Protein AF-A0A2S1LMS5-F1 (afdb_monomer_lite)

InterPro domains:
  IPR021505 Bacteriophage B3, Orf6 [PF11363] (89-258)

Organism: NCBI:txid1678728

pLDDT: mean 72.99, std 18.38, range [35.97, 93.38]

Structure (mmCIF, N/CA/C/O backbone):
data_AF-A0A2S1LMS5-F1
#
_entry.id   AF-A0A2S1LMS5-F1
#
loop_
_atom_site.group_PDB
_atom_site.id
_atom_site.type_symbol
_atom_site.label_atom_id
_atom_site.label_alt_id
_atom_site.label_comp_id
_atom_site.label_asym_id
_atom_site.label_entity_id
_atom_site.label_seq_id
_atom_site.pdbx_PDB_ins_code
_atom_site.Cartn_x
_atom_site.Cartn_y
_atom_site.Cartn_z
_atom_site.occupancy
_atom_site.B_iso_or_equiv
_atom_site.auth_seq_id
_atom_site.auth_comp_id
_atom_site.auth_asym_id
_atom_site.auth_atom_id
_atom_site.pdbx_PDB_model_num
ATOM 1 N N . MET A 1 1 ? 8.232 6.697 -42.373 1.00 39.66 1 MET A N 1
ATOM 2 C CA . MET A 1 1 ? 7.422 7.544 -41.469 1.00 39.66 1 MET A CA 1
ATOM 3 C C . MET A 1 1 ? 8.391 8.345 -40.618 1.00 39.66 1 MET A C 1
ATOM 5 O O . MET A 1 1 ? 9.454 7.830 -40.308 1.00 39.66 1 MET A O 1
ATOM 9 N N . ASN A 1 2 ? 8.115 9.634 -40.438 1.00 40.78 2 ASN A N 1
ATOM 10 C CA . ASN A 1 2 ? 9.116 10.662 -40.160 1.00 40.78 2 ASN A CA 1
ATOM 11 C C . ASN A 1 2 ? 9.478 10.708 -38.661 1.00 40.78 2 ASN A C 1
ATOM 13 O O . ASN A 1 2 ? 8.640 11.084 -37.846 1.00 40.78 2 ASN A O 1
ATOM 17 N N . THR A 1 3 ? 10.721 10.361 -38.308 1.00 43.28 3 THR A N 1
ATOM 18 C CA . THR A 1 3 ? 11.285 10.381 -36.934 1.00 43.28 3 THR A CA 1
ATOM 19 C C . THR A 1 3 ? 11.212 11.761 -36.270 1.00 43.28 3 THR A C 1
ATOM 21 O O . THR A 1 3 ? 11.251 11.894 -35.050 1.00 43.28 3 THR A O 1
ATOM 24 N N . GLN A 1 4 ? 11.050 12.805 -37.079 1.00 37.75 4 GLN A N 1
ATOM 25 C CA . GLN A 1 4 ? 10.895 14.183 -36.633 1.00 37.75 4 GLN A CA 1
ATOM 26 C C . GLN A 1 4 ? 9.543 14.430 -35.941 1.00 37.75 4 GLN A C 1
ATOM 28 O O . GLN A 1 4 ? 9.479 15.173 -34.968 1.00 37.75 4 GLN A O 1
ATOM 33 N N . THR A 1 5 ? 8.483 13.740 -36.373 1.00 42.22 5 THR A N 1
ATOM 34 C CA . THR A 1 5 ? 7.129 13.883 -35.812 1.00 42.22 5 THR A CA 1
ATOM 35 C C . THR A 1 5 ? 6.984 13.157 -34.468 1.00 42.22 5 THR A C 1
ATOM 37 O O . THR A 1 5 ? 6.272 13.627 -33.583 1.00 42.22 5 THR A O 1
ATOM 40 N N . GLU A 1 6 ? 7.699 12.044 -34.277 1.00 43.06 6 GLU A N 1
ATOM 41 C CA . GLU A 1 6 ? 7.752 11.314 -33.000 1.00 43.06 6 GLU A CA 1
ATOM 42 C C . GLU A 1 6 ? 8.554 12.086 -31.942 1.00 43.06 6 GLU A C 1
ATOM 44 O O . GLU A 1 6 ? 8.126 12.181 -30.790 1.00 43.06 6 GLU A O 1
ATOM 49 N N . ASN A 1 7 ? 9.655 12.730 -32.346 1.00 43.97 7 ASN A N 1
ATOM 50 C CA . ASN A 1 7 ? 10.435 13.605 -31.469 1.00 43.97 7 ASN A CA 1
ATOM 51 C C . ASN A 1 7 ? 9.654 14.861 -31.048 1.00 43.97 7 ASN A C 1
ATOM 53 O O . ASN A 1 7 ? 9.713 15.256 -29.887 1.00 43.97 7 ASN A O 1
ATOM 57 N N . GLU A 1 8 ? 8.871 15.469 -31.943 1.00 43.03 8 GLU A N 1
ATOM 58 C CA . GLU A 1 8 ? 8.029 16.628 -31.607 1.00 43.03 8 GLU A CA 1
ATOM 59 C C . GLU A 1 8 ? 6.879 16.268 -30.652 1.00 43.03 8 GLU A C 1
ATOM 61 O O . GLU A 1 8 ? 6.568 17.035 -29.733 1.00 43.03 8 GLU A O 1
ATOM 66 N N . ALA A 1 9 ? 6.277 15.086 -30.816 1.00 44.81 9 ALA A N 1
ATOM 67 C CA . ALA A 1 9 ? 5.260 14.572 -29.900 1.00 44.81 9 ALA A CA 1
ATOM 68 C C . ALA A 1 9 ? 5.848 14.265 -28.511 1.00 44.81 9 ALA A C 1
ATOM 70 O O . ALA A 1 9 ? 5.231 14.589 -27.493 1.00 44.81 9 ALA A O 1
ATOM 71 N N . PHE A 1 10 ? 7.063 13.711 -28.462 1.00 41.34 10 PHE A N 1
ATOM 72 C CA . PHE A 1 10 ? 7.790 13.440 -27.222 1.00 41.34 10 PHE A CA 1
ATOM 73 C C . PHE A 1 10 ? 8.200 14.730 -26.493 1.00 41.34 10 PHE A C 1
ATOM 75 O O . PHE A 1 10 ? 7.959 14.860 -25.295 1.00 41.34 10 PHE A O 1
ATOM 82 N N . GLU A 1 11 ? 8.712 15.734 -27.205 1.00 44.38 11 GLU A N 1
ATOM 83 C CA . GLU A 1 11 ? 9.050 17.050 -26.639 1.00 44.38 11 GLU A CA 1
ATOM 84 C C . GLU A 1 11 ? 7.815 17.810 -26.129 1.00 44.38 11 GLU A C 1
ATOM 86 O O . GLU A 1 11 ? 7.849 18.460 -25.080 1.00 44.38 11 GLU A O 1
ATOM 91 N N . THR A 1 12 ? 6.685 17.696 -26.832 1.00 47.12 12 THR A N 1
ATOM 92 C CA . THR A 1 12 ? 5.402 18.265 -26.389 1.00 47.12 12 THR A CA 1
ATOM 93 C C . THR A 1 12 ? 4.892 17.561 -25.126 1.00 47.12 12 THR A C 1
ATOM 95 O O . THR A 1 12 ? 4.430 18.220 -24.190 1.00 47.12 12 THR A O 1
ATOM 98 N N . PHE A 1 13 ? 5.049 16.236 -25.049 1.00 42.88 13 PHE A N 1
ATOM 99 C CA . PHE A 1 13 ? 4.708 15.438 -23.872 1.00 42.88 13 PHE A CA 1
ATOM 100 C C . PHE A 1 13 ? 5.591 15.793 -22.663 1.00 42.88 13 PHE A C 1
ATOM 102 O O . PHE A 1 13 ? 5.055 16.079 -21.590 1.00 42.88 13 PHE A O 1
ATOM 109 N N . LEU A 1 14 ? 6.915 15.895 -22.839 1.00 39.47 14 LEU A N 1
ATOM 110 C CA . LEU A 1 14 ? 7.857 16.300 -21.786 1.00 39.47 14 LEU A CA 1
ATOM 111 C C . LEU A 1 14 ? 7.591 17.718 -21.256 1.00 39.47 14 LEU A C 1
ATOM 113 O O . LEU A 1 14 ? 7.697 17.947 -20.051 1.00 39.47 14 LEU A O 1
ATOM 117 N N . LYS A 1 15 ? 7.190 18.662 -22.119 1.00 44.38 15 LYS A N 1
ATOM 118 C CA . LYS A 1 15 ? 6.800 20.024 -21.704 1.00 44.38 15 LYS A CA 1
ATOM 119 C C . LYS A 1 15 ? 5.473 20.061 -20.944 1.00 44.38 15 LYS A C 1
ATOM 121 O O . LYS A 1 15 ? 5.314 20.889 -20.049 1.00 44.38 15 LYS A O 1
ATOM 126 N N . SER A 1 16 ? 4.535 19.171 -21.274 1.00 39.84 16 SER A N 1
ATOM 127 C CA . SER A 1 16 ? 3.259 19.040 -20.552 1.00 39.84 16 SER A CA 1
ATOM 128 C C . SER A 1 16 ? 3.411 18.337 -19.195 1.00 39.84 16 SER A C 1
ATOM 130 O O . SER A 1 16 ? 2.677 18.635 -18.255 1.00 39.84 16 SER A O 1
ATOM 132 N N . ALA A 1 17 ? 4.418 17.468 -19.061 1.00 36.12 17 ALA A N 1
ATOM 133 C CA . ALA A 1 17 ? 4.772 16.742 -17.843 1.00 36.12 17 ALA A CA 1
ATOM 134 C C . ALA A 1 17 ? 5.705 17.558 -16.927 1.00 36.12 17 ALA A C 1
ATOM 136 O O . ALA A 1 17 ? 6.708 17.048 -16.420 1.00 36.12 17 ALA A O 1
ATOM 137 N N . SER A 1 18 ? 5.393 18.844 -16.735 1.00 35.97 18 SER A N 1
ATOM 138 C CA . SER A 1 18 ? 6.211 19.760 -15.937 1.00 35.97 18 SER A CA 1
ATOM 139 C C . SER A 1 18 ? 6.492 19.175 -14.543 1.00 35.97 18 SER A C 1
ATOM 141 O O . SER A 1 18 ? 5.587 18.871 -13.764 1.00 35.97 18 SER A O 1
ATOM 143 N N . ARG A 1 19 ? 7.783 18.967 -14.265 1.00 40.47 19 ARG A N 1
ATOM 144 C CA . ARG A 1 19 ? 8.344 18.330 -13.064 1.00 40.47 19 ARG A CA 1
ATOM 145 C C . ARG A 1 19 ? 8.065 19.197 -11.825 1.00 40.47 19 ARG A C 1
ATOM 147 O O . ARG A 1 19 ? 8.396 20.382 -11.860 1.00 40.47 19 ARG A O 1
ATOM 154 N N . PRO A 1 20 ? 7.546 18.651 -10.709 1.00 38.31 20 PRO A N 1
ATOM 155 C CA . PRO A 1 20 ? 7.461 19.405 -9.462 1.00 38.31 20 PRO A CA 1
ATOM 156 C C . PRO A 1 20 ? 8.867 19.816 -8.992 1.00 38.31 20 PRO A C 1
ATOM 158 O O . PRO A 1 20 ? 9.816 19.028 -9.056 1.00 38.31 20 PRO A O 1
ATOM 161 N N . GLU A 1 21 ? 9.006 21.062 -8.527 1.00 40.84 21 GLU A N 1
ATOM 162 C CA . GLU A 1 21 ? 10.286 21.695 -8.153 1.00 40.84 21 GLU A CA 1
ATOM 163 C C . GLU A 1 21 ? 11.095 20.924 -7.095 1.00 40.84 21 GLU A C 1
ATOM 165 O O . GLU A 1 21 ? 12.310 21.096 -7.001 1.00 40.84 21 GLU A O 1
ATOM 170 N N . SER A 1 22 ? 10.465 20.000 -6.367 1.00 40.56 22 SER A N 1
ATOM 171 C CA . SER A 1 22 ? 11.068 19.181 -5.308 1.00 40.56 22 SER A CA 1
ATOM 172 C C . SER A 1 22 ? 12.151 18.196 -5.769 1.00 40.56 22 SER A C 1
ATOM 174 O O . SER A 1 22 ? 12.855 17.630 -4.936 1.00 40.56 22 SER A O 1
ATOM 176 N N . PHE A 1 23 ? 12.333 17.989 -7.076 1.00 36.12 23 PHE A N 1
ATOM 177 C CA . PHE A 1 23 ? 13.329 17.050 -7.606 1.00 36.12 23 PHE A CA 1
ATOM 178 C C . PHE A 1 23 ? 14.653 17.691 -8.050 1.00 36.12 23 PHE A C 1
ATOM 180 O O . PHE A 1 23 ? 15.512 16.968 -8.557 1.00 36.12 23 PHE A O 1
ATOM 187 N N . LYS A 1 24 ? 14.839 19.009 -7.904 1.00 43.22 24 LYS A N 1
ATOM 188 C CA . LYS A 1 24 ? 16.091 19.693 -8.290 1.00 43.22 24 LYS A CA 1
ATOM 189 C C . LYS A 1 24 ? 17.193 19.630 -7.218 1.00 43.22 24 LYS A C 1
ATOM 191 O O . LYS A 1 24 ? 18.314 20.030 -7.501 1.00 43.22 24 LYS A O 1
ATOM 196 N N . THR A 1 25 ? 16.906 19.111 -6.021 1.00 42.28 25 THR A N 1
ATOM 197 C CA . THR A 1 25 ? 17.830 19.170 -4.870 1.00 42.28 25 THR A CA 1
ATOM 198 C C . THR A 1 25 ? 17.924 17.860 -4.076 1.00 42.28 25 THR A C 1
ATOM 200 O O . THR A 1 25 ? 18.096 17.897 -2.861 1.00 42.28 25 THR A O 1
ATOM 203 N N . ASN A 1 26 ? 17.777 16.689 -4.711 1.00 36.88 26 ASN A N 1
ATOM 204 C CA . ASN A 1 26 ? 17.914 15.404 -4.012 1.00 36.88 26 ASN A CA 1
ATOM 205 C C . ASN A 1 26 ? 19.402 14.981 -3.914 1.00 36.88 26 ASN A C 1
ATOM 207 O O . ASN A 1 26 ? 19.991 14.675 -4.950 1.00 36.88 26 ASN A O 1
ATOM 211 N N . PRO A 1 27 ? 20.003 14.911 -2.709 1.00 41.34 27 PRO A N 1
ATOM 212 C CA . PRO A 1 27 ? 21.421 14.590 -2.505 1.00 41.34 27 PRO A CA 1
ATOM 213 C C . PRO A 1 27 ? 21.769 13.096 -2.655 1.00 41.34 27 PRO A C 1
ATOM 215 O O . PRO A 1 27 ? 22.911 12.716 -2.424 1.00 41.34 27 PRO A O 1
ATOM 218 N N . ASN A 1 28 ? 20.808 12.240 -3.022 1.00 41.88 28 ASN A N 1
ATOM 219 C CA . ASN A 1 28 ? 20.998 10.788 -3.140 1.00 41.88 28 ASN A CA 1
ATOM 220 C C . ASN A 1 28 ? 21.276 10.300 -4.578 1.00 41.88 28 ASN A C 1
ATOM 222 O O . ASN A 1 28 ? 21.157 9.110 -4.866 1.00 41.88 28 ASN A O 1
ATOM 226 N N . TYR A 1 29 ? 21.630 11.213 -5.485 1.00 37.09 29 TYR A N 1
ATOM 227 C CA . TYR A 1 29 ? 22.294 10.874 -6.744 1.00 37.09 29 TYR A CA 1
ATOM 228 C C . TYR A 1 29 ? 23.806 11.050 -6.552 1.00 37.09 29 TYR A C 1
ATOM 230 O O . TYR A 1 29 ? 24.208 12.055 -5.964 1.00 37.09 29 TYR A O 1
ATOM 238 N N . PRO A 1 30 ? 24.654 10.109 -7.007 1.00 36.84 30 PRO A N 1
ATOM 239 C CA . PRO A 1 30 ? 26.092 10.255 -6.848 1.00 36.84 30 PRO A CA 1
ATOM 240 C C . PRO A 1 30 ? 26.546 11.507 -7.603 1.00 36.84 30 PRO A C 1
ATOM 242 O O . PRO A 1 30 ? 26.345 11.602 -8.811 1.00 36.84 30 PRO A O 1
ATOM 245 N N . ASN A 1 31 ? 27.147 12.464 -6.892 1.00 42.88 31 ASN A N 1
ATOM 246 C CA . ASN A 1 31 ? 27.896 13.541 -7.532 1.00 42.88 31 ASN A CA 1
ATOM 247 C C . ASN A 1 31 ? 29.001 12.912 -8.397 1.00 42.88 31 ASN A C 1
ATOM 249 O O . ASN A 1 31 ? 29.699 12.006 -7.932 1.00 42.88 31 ASN A O 1
ATOM 253 N N . ASP A 1 32 ? 29.181 13.433 -9.617 1.00 41.69 32 ASP A N 1
ATOM 254 C CA . ASP A 1 32 ? 30.188 13.024 -10.619 1.00 41.69 32 ASP A CA 1
ATOM 255 C C . ASP A 1 32 ? 31.614 12.845 -10.053 1.00 41.69 32 ASP A C 1
ATOM 257 O O . ASP A 1 32 ? 32.448 12.138 -10.615 1.00 41.69 32 ASP A O 1
ATOM 261 N N . THR A 1 33 ? 31.892 13.430 -8.889 1.00 42.44 33 THR A N 1
ATOM 262 C CA . THR A 1 33 ? 33.153 13.349 -8.148 1.00 42.44 33 THR A CA 1
ATOM 263 C C . THR A 1 33 ? 33.553 11.921 -7.746 1.00 42.44 33 THR A C 1
ATOM 265 O O . THR A 1 33 ? 34.739 11.601 -7.764 1.00 42.44 33 THR A O 1
ATOM 268 N N . LEU A 1 34 ? 32.598 11.034 -7.425 1.00 40.62 34 LEU A N 1
ATOM 269 C CA . LEU A 1 34 ? 32.911 9.671 -6.953 1.00 40.62 34 LEU A CA 1
ATOM 270 C C . LEU A 1 34 ? 33.358 8.730 -8.090 1.00 40.62 34 LEU A C 1
ATOM 272 O O . LEU A 1 34 ? 34.105 7.775 -7.866 1.00 40.62 34 LEU A O 1
ATOM 276 N N . LEU A 1 35 ? 32.889 8.993 -9.314 1.00 40.09 35 LEU A N 1
ATOM 277 C CA . LEU A 1 35 ? 33.282 8.255 -10.516 1.00 40.09 35 LEU A CA 1
ATOM 278 C C . LEU A 1 35 ? 34.685 8.675 -10.969 1.00 40.09 35 LEU A C 1
ATOM 280 O O . LEU A 1 35 ? 35.503 7.818 -11.297 1.00 40.09 35 LEU A O 1
ATOM 284 N N . GLU A 1 36 ? 34.991 9.970 -10.896 1.00 41.47 36 GLU A N 1
ATOM 285 C CA . GLU A 1 36 ? 36.322 10.516 -11.182 1.00 41.47 36 GLU A CA 1
ATOM 286 C C . GLU A 1 36 ? 37.375 10.039 -10.156 1.00 41.47 36 GLU A C 1
ATOM 288 O O . GLU A 1 36 ? 38.474 9.633 -10.541 1.00 41.47 36 GLU A O 1
ATOM 293 N N . GLU A 1 37 ? 37.038 9.948 -8.860 1.00 45.28 37 GLU A N 1
ATOM 294 C CA . GLU A 1 37 ? 37.943 9.371 -7.849 1.00 45.28 37 GLU A CA 1
ATOM 295 C C . GLU A 1 37 ? 38.267 7.898 -8.124 1.00 45.28 37 GLU A C 1
ATOM 297 O O . GLU A 1 37 ? 39.434 7.498 -8.042 1.00 45.28 37 GLU A O 1
ATOM 302 N N . ARG A 1 38 ? 37.264 7.091 -8.499 1.00 45.00 38 ARG A N 1
ATOM 303 C CA . ARG A 1 38 ? 37.463 5.670 -8.825 1.00 45.00 38 ARG A CA 1
ATOM 304 C C . ARG A 1 38 ? 38.263 5.461 -10.109 1.00 45.00 38 ARG A C 1
ATOM 306 O O . ARG A 1 38 ? 39.097 4.560 -10.149 1.00 45.00 38 ARG A O 1
ATOM 313 N N . LEU A 1 39 ? 38.083 6.314 -11.116 1.00 41.44 39 LEU A N 1
ATOM 314 C CA . LEU A 1 39 ? 38.903 6.308 -12.331 1.00 41.44 39 LEU A CA 1
ATOM 315 C C . LEU A 1 39 ? 40.359 6.723 -12.044 1.00 41.44 39 LEU A C 1
ATOM 317 O O . LEU A 1 39 ? 41.279 6.167 -12.645 1.00 41.44 39 LEU A O 1
ATOM 321 N N . SER A 1 40 ? 40.587 7.620 -11.075 1.00 45.53 40 SER A N 1
ATOM 322 C CA . SER A 1 40 ? 41.940 8.003 -10.637 1.00 45.53 40 SER A CA 1
ATOM 323 C C . SER A 1 40 ? 42.669 6.888 -9.872 1.00 45.53 40 SER A C 1
ATOM 325 O O . SER A 1 40 ? 43.880 6.724 -10.024 1.00 45.53 40 SER A O 1
ATOM 327 N N . GLN A 1 41 ? 41.943 6.080 -9.087 1.00 43.28 41 GLN A N 1
ATOM 328 C CA . GLN A 1 41 ? 42.526 4.955 -8.346 1.00 43.28 41 GLN A CA 1
ATOM 329 C C . GLN A 1 41 ? 42.936 3.804 -9.274 1.00 43.28 41 GLN A C 1
ATOM 331 O O . GLN A 1 41 ? 43.970 3.185 -9.038 1.00 43.28 41 GLN A O 1
ATOM 336 N N . ILE A 1 42 ? 42.201 3.588 -10.371 1.00 40.12 42 ILE A N 1
ATOM 337 C CA . ILE A 1 42 ? 42.567 2.624 -11.423 1.00 40.12 42 ILE A CA 1
ATOM 338 C C . ILE A 1 42 ? 43.864 3.053 -12.141 1.00 40.12 42 ILE A C 1
ATOM 340 O O . ILE A 1 42 ? 44.683 2.209 -12.482 1.00 40.12 42 ILE A O 1
ATOM 344 N N . HIS A 1 43 ? 44.126 4.358 -12.296 1.00 46.53 43 HIS A N 1
ATOM 345 C CA . HIS A 1 43 ? 45.388 4.856 -12.871 1.00 46.53 43 HIS A CA 1
ATOM 346 C C . HIS A 1 43 ? 46.619 4.676 -11.967 1.00 46.53 43 HIS A C 1
ATOM 348 O O . HIS A 1 43 ? 47.739 4.774 -12.461 1.00 46.53 43 HIS A O 1
ATOM 354 N N . LYS A 1 44 ? 46.450 4.417 -10.663 1.00 40.66 44 LYS A N 1
ATOM 355 C CA . LYS A 1 44 ? 47.578 4.284 -9.724 1.00 40.66 44 LYS A CA 1
ATOM 356 C C . LYS A 1 44 ? 48.131 2.857 -9.653 1.00 40.66 44 LYS A C 1
ATOM 358 O O . LYS A 1 44 ? 49.328 2.696 -9.453 1.00 40.66 44 LYS A O 1
ATOM 363 N N . SER A 1 45 ? 47.292 1.841 -9.859 1.00 37.56 45 SER A N 1
ATOM 364 C CA . SER A 1 45 ? 47.692 0.425 -9.806 1.00 37.56 45 SER A CA 1
ATOM 365 C C . SER A 1 45 ? 48.453 -0.068 -11.042 1.00 37.56 45 SER A C 1
ATOM 367 O O . SER A 1 45 ? 49.143 -1.079 -10.956 1.00 37.56 45 SER A O 1
ATOM 369 N N . ASP A 1 46 ? 48.386 0.653 -12.165 1.00 41.47 46 ASP A N 1
ATOM 370 C CA . ASP A 1 46 ? 49.074 0.274 -13.412 1.00 41.47 46 ASP A CA 1
ATOM 371 C C . ASP A 1 46 ? 50.501 0.850 -13.529 1.00 41.47 46 ASP A C 1
ATOM 373 O O . ASP A 1 46 ? 51.244 0.500 -14.447 1.00 41.47 46 ASP A O 1
ATOM 377 N N . VAL A 1 47 ? 50.916 1.724 -12.604 1.00 43.53 47 VAL A N 1
ATOM 378 C CA . VAL A 1 47 ? 52.230 2.400 -12.646 1.00 43.53 47 VAL A CA 1
ATOM 379 C C . VAL A 1 47 ? 53.344 1.566 -11.995 1.00 43.53 47 VAL A C 1
ATOM 381 O O . VAL A 1 47 ? 54.513 1.732 -12.345 1.00 43.53 47 VAL A O 1
ATOM 384 N N . ASP A 1 48 ? 53.006 0.605 -11.133 1.00 46.06 48 ASP A N 1
ATOM 385 C CA . ASP A 1 48 ? 53.997 -0.169 -10.369 1.00 46.06 48 ASP A CA 1
ATOM 386 C C . ASP A 1 48 ? 54.508 -1.434 -11.084 1.00 46.06 48 ASP A C 1
ATOM 388 O O . ASP A 1 48 ? 55.390 -2.116 -10.566 1.00 46.06 48 ASP A O 1
ATOM 392 N N . ASN A 1 49 ? 54.029 -1.735 -12.299 1.00 43.25 49 ASN A N 1
ATOM 393 C CA . ASN A 1 49 ? 54.451 -2.922 -13.059 1.00 43.25 49 ASN A CA 1
ATOM 394 C C . ASN A 1 49 ? 55.273 -2.598 -14.323 1.00 43.25 49 ASN A C 1
ATOM 396 O O . ASN A 1 49 ? 55.222 -3.303 -15.334 1.00 43.25 49 ASN A O 1
ATOM 400 N N . PHE A 1 50 ? 56.054 -1.517 -14.276 1.00 39.31 50 PHE A N 1
ATOM 401 C CA . PHE A 1 50 ? 57.000 -1.158 -15.332 1.00 39.31 50 PHE A CA 1
ATOM 402 C C . PHE A 1 50 ? 58.244 -2.059 -15.262 1.00 39.31 50 PHE A C 1
ATOM 404 O O . PHE A 1 50 ? 59.161 -1.811 -14.478 1.00 39.31 50 PHE A O 1
ATOM 411 N N . ASN A 1 51 ? 58.304 -3.102 -16.099 1.00 42.88 51 ASN A N 1
ATOM 412 C CA . ASN A 1 51 ? 59.546 -3.853 -16.293 1.00 42.88 51 ASN A CA 1
ATOM 413 C C . ASN A 1 51 ? 60.620 -2.921 -16.896 1.00 42.88 51 ASN A C 1
ATOM 415 O O . ASN A 1 51 ? 60.312 -2.019 -17.683 1.00 42.88 51 ASN A O 1
ATOM 419 N N . GLU A 1 52 ? 61.888 -3.110 -16.526 1.00 47.56 52 GLU A N 1
ATOM 420 C CA . GLU A 1 52 ? 62.988 -2.223 -16.940 1.00 47.56 52 GLU A CA 1
ATOM 421 C C . GLU A 1 52 ? 63.148 -2.088 -18.467 1.00 47.56 52 GLU A C 1
ATOM 423 O O . GLU A 1 52 ? 63.675 -1.091 -18.961 1.00 47.56 52 GLU A O 1
ATOM 428 N N . THR A 1 53 ? 62.613 -3.033 -19.239 1.00 43.56 53 THR A N 1
ATOM 429 C CA . THR A 1 53 ? 62.624 -3.022 -20.705 1.00 43.56 53 THR A CA 1
ATOM 430 C C . THR A 1 53 ? 61.650 -1.992 -21.301 1.00 43.56 53 THR A C 1
ATOM 432 O O . THR A 1 53 ? 61.883 -1.506 -22.407 1.00 43.56 53 THR A O 1
ATOM 435 N N . GLN A 1 54 ? 60.592 -1.591 -20.583 1.00 44.12 54 GLN A N 1
ATOM 436 C CA . GLN A 1 54 ? 59.676 -0.527 -21.024 1.00 44.12 54 GLN A CA 1
ATOM 437 C C . GLN A 1 54 ? 60.211 0.882 -20.716 1.00 44.12 54 GLN A C 1
ATOM 439 O O . GLN A 1 54 ? 60.014 1.790 -21.524 1.00 44.12 54 GLN A O 1
ATOM 444 N N . LYS A 1 55 ? 60.960 1.066 -19.616 1.00 42.12 55 LYS A N 1
ATOM 445 C CA . LYS A 1 55 ? 61.632 2.345 -19.296 1.00 42.12 55 LYS A CA 1
ATOM 446 C C . LYS A 1 55 ? 62.669 2.736 -20.355 1.00 42.12 55 LYS A C 1
ATOM 448 O O . LYS A 1 55 ? 62.754 3.904 -20.722 1.00 42.12 55 LYS A O 1
ATOM 453 N N . ALA A 1 56 ? 63.399 1.762 -20.902 1.00 43.84 56 ALA A N 1
ATOM 454 C CA . ALA A 1 56 ? 64.377 1.998 -21.966 1.00 43.84 56 ALA A CA 1
ATOM 455 C C . ALA A 1 56 ? 63.736 2.438 -23.299 1.00 43.84 56 ALA A C 1
ATOM 457 O O . ALA A 1 56 ? 64.368 3.147 -24.078 1.00 43.84 56 ALA A O 1
ATOM 458 N N . LYS A 1 57 ? 62.475 2.057 -23.552 1.00 42.75 57 LYS A N 1
ATOM 459 C CA . LYS A 1 57 ? 61.745 2.416 -24.778 1.00 42.75 57 LYS A CA 1
ATOM 460 C C . LYS A 1 57 ? 61.132 3.818 -24.707 1.00 42.75 57 LYS A C 1
ATOM 462 O O . LYS A 1 57 ? 61.070 4.496 -25.723 1.00 42.75 57 LYS A O 1
ATOM 467 N N . VAL A 1 58 ? 60.745 4.268 -23.510 1.00 46.31 58 VAL A N 1
ATOM 468 C CA . VAL A 1 58 ? 60.251 5.636 -23.253 1.00 46.31 58 VAL A CA 1
ATOM 469 C C . VAL A 1 58 ? 61.365 6.681 -23.399 1.00 46.31 58 VAL A C 1
ATOM 471 O O . VAL A 1 58 ? 61.089 7.784 -23.845 1.00 46.31 58 VAL A O 1
ATOM 474 N N . LEU A 1 59 ? 62.628 6.330 -23.119 1.00 47.38 59 LEU A N 1
ATOM 475 C CA . LEU A 1 59 ? 63.773 7.240 -23.296 1.00 47.38 59 LEU A CA 1
ATOM 476 C C . LEU A 1 59 ? 64.192 7.475 -24.764 1.00 47.38 59 LEU A C 1
ATOM 478 O O . LEU A 1 59 ? 65.052 8.317 -25.011 1.00 47.38 59 LEU A O 1
ATOM 482 N N . GLN A 1 60 ? 63.636 6.725 -25.723 1.00 49.72 60 GLN A N 1
ATOM 483 C CA . GLN A 1 60 ? 63.915 6.869 -27.162 1.00 49.72 60 GLN A CA 1
ATOM 484 C C . GLN A 1 60 ? 62.735 7.429 -27.971 1.00 49.72 60 GLN A C 1
ATOM 486 O O . GLN A 1 60 ? 62.896 7.664 -29.166 1.00 49.72 60 GLN A O 1
ATOM 491 N N . LEU A 1 61 ? 61.571 7.640 -27.351 1.00 48.78 61 LEU A N 1
ATOM 492 C CA . LEU A 1 61 ? 60.446 8.329 -27.984 1.00 48.78 61 LEU A CA 1
ATOM 493 C C . LEU A 1 61 ? 60.611 9.829 -27.742 1.00 48.78 61 LEU A C 1
ATOM 495 O O . LEU A 1 61 ? 60.872 10.254 -26.618 1.00 48.78 61 LEU A O 1
ATOM 499 N N . SER A 1 62 ? 60.490 10.627 -28.796 1.00 58.53 62 SER A N 1
ATOM 500 C CA . SER A 1 62 ? 60.577 12.084 -28.673 1.00 58.53 62 SER A CA 1
ATOM 501 C C . SER A 1 62 ? 59.374 12.631 -27.891 1.00 58.53 62 SER A C 1
ATOM 503 O O . SER A 1 62 ? 58.294 12.035 -27.915 1.00 58.53 62 SER A O 1
ATOM 505 N N . ASP A 1 63 ? 59.533 13.771 -27.208 1.00 57.00 63 ASP A N 1
ATOM 506 C CA . ASP A 1 63 ? 58.455 14.422 -26.437 1.00 57.00 63 ASP A CA 1
ATOM 507 C C . ASP A 1 63 ? 57.163 14.610 -27.268 1.00 57.00 63 ASP A C 1
ATOM 509 O O . ASP A 1 63 ? 56.048 14.566 -26.737 1.00 57.00 63 ASP A O 1
ATOM 513 N N . ASP A 1 64 ? 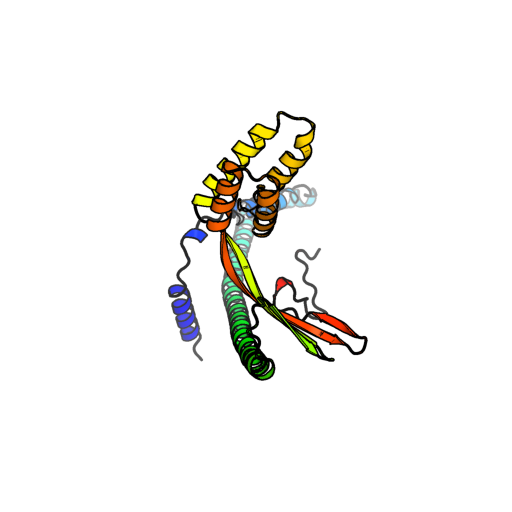57.308 14.740 -28.590 1.00 58.44 64 ASP A N 1
ATOM 514 C CA . ASP A 1 64 ? 56.216 14.850 -29.556 1.00 58.44 64 ASP A CA 1
ATOM 515 C C . ASP A 1 64 ? 55.421 13.542 -29.734 1.00 58.44 64 ASP A C 1
ATOM 517 O O . ASP A 1 64 ? 54.192 13.575 -29.844 1.00 58.44 64 ASP A O 1
ATOM 521 N N . GLU A 1 65 ? 56.075 12.379 -29.696 1.00 57.94 65 GLU A N 1
ATOM 522 C CA . GLU A 1 65 ? 55.420 11.067 -29.821 1.00 57.94 65 GLU A CA 1
ATOM 523 C C . GLU A 1 65 ? 54.633 10.703 -28.553 1.00 57.94 65 GLU A C 1
ATOM 525 O O . GLU A 1 65 ? 53.526 10.160 -28.634 1.00 57.94 65 GLU A O 1
ATOM 530 N N . LEU A 1 66 ? 55.148 11.070 -27.374 1.00 57.59 66 LEU A N 1
ATOM 531 C CA . LEU A 1 66 ? 54.442 10.880 -26.104 1.00 57.59 66 LEU A CA 1
ATOM 532 C C . LEU A 1 66 ? 53.202 11.783 -26.011 1.00 57.59 66 LEU A C 1
ATOM 534 O O . LEU A 1 66 ? 52.131 11.341 -25.584 1.00 57.59 66 LEU A O 1
ATOM 538 N N . LYS A 1 67 ? 53.320 13.036 -26.465 1.00 64.94 67 LYS A N 1
ATOM 539 C CA . LYS A 1 67 ? 52.200 13.984 -26.526 1.00 64.94 67 LYS A CA 1
ATOM 540 C C . LYS A 1 67 ? 51.130 13.542 -27.528 1.00 64.94 67 LYS A C 1
ATOM 542 O O . LYS A 1 67 ? 49.939 13.679 -27.244 1.00 64.94 67 LYS A O 1
ATOM 547 N N . ALA A 1 68 ? 51.530 12.971 -28.664 1.00 69.19 68 ALA A N 1
ATOM 548 C CA . ALA A 1 68 ? 50.608 12.419 -29.653 1.00 69.19 68 ALA A CA 1
ATOM 549 C C . ALA A 1 68 ? 49.806 11.222 -29.106 1.00 69.19 68 ALA A C 1
ATOM 551 O O . ALA A 1 68 ? 48.587 11.177 -29.278 1.00 69.19 68 ALA A O 1
ATOM 552 N N . GLU A 1 69 ? 50.445 10.288 -28.393 1.00 63.91 69 GLU A N 1
ATOM 553 C CA . GLU A 1 69 ? 49.749 9.134 -27.804 1.00 63.91 69 GLU A CA 1
ATOM 554 C C . GLU A 1 69 ? 48.833 9.534 -26.632 1.00 63.91 69 GLU A C 1
ATOM 556 O O . GLU A 1 69 ? 47.731 8.995 -26.505 1.00 63.91 69 GLU A O 1
ATOM 561 N N . LEU A 1 70 ? 49.225 10.516 -25.810 1.00 64.56 70 LEU A N 1
ATOM 562 C CA . LEU A 1 70 ? 48.358 11.071 -24.762 1.00 64.56 70 LEU A CA 1
ATOM 563 C C . LEU A 1 70 ? 47.117 11.751 -25.349 1.00 64.56 70 LEU A C 1
ATOM 565 O O . LEU A 1 70 ? 46.005 11.461 -24.911 1.00 64.56 70 LEU A O 1
ATOM 569 N N . ASN A 1 71 ? 47.286 12.579 -26.383 1.00 68.94 71 ASN A N 1
ATOM 570 C CA . ASN A 1 71 ? 46.163 13.208 -27.079 1.00 68.94 71 ASN A CA 1
ATOM 571 C C . ASN A 1 71 ? 45.241 12.162 -27.719 1.00 68.94 71 ASN A C 1
ATOM 573 O O . ASN A 1 71 ? 44.025 12.271 -27.598 1.00 68.94 71 ASN A O 1
ATOM 577 N N . ARG A 1 72 ? 45.793 11.105 -28.333 1.00 68.50 72 ARG A N 1
ATOM 578 C CA . ARG A 1 72 ? 45.001 10.006 -28.908 1.00 68.50 72 ARG A CA 1
ATOM 579 C C . ARG A 1 72 ? 44.158 9.295 -27.849 1.00 68.50 72 ARG A C 1
ATOM 581 O O . ARG A 1 72 ? 42.986 9.009 -28.088 1.00 68.50 72 ARG A O 1
ATOM 588 N N . ARG A 1 73 ? 44.737 9.019 -26.676 1.00 60.56 73 ARG A N 1
ATOM 589 C CA . ARG A 1 73 ? 44.027 8.398 -25.546 1.00 60.56 73 ARG A CA 1
ATOM 590 C C . ARG A 1 73 ? 42.957 9.316 -24.970 1.00 60.56 73 ARG A C 1
ATOM 592 O O . ARG A 1 73 ? 41.868 8.839 -24.667 1.00 60.56 73 ARG A O 1
ATOM 599 N N . GLU A 1 74 ? 43.239 10.608 -24.849 1.00 65.25 74 GLU A N 1
ATOM 600 C CA . GLU A 1 74 ? 42.276 11.583 -24.338 1.00 65.25 74 GLU A CA 1
ATOM 601 C C . GLU A 1 74 ? 41.105 11.770 -25.311 1.00 65.25 74 GLU A C 1
ATOM 603 O O . GLU A 1 74 ? 39.948 11.665 -24.911 1.00 65.25 74 GLU A O 1
ATOM 608 N N . SER A 1 75 ? 41.374 11.907 -26.612 1.00 63.38 75 SER A N 1
ATOM 609 C CA . SER A 1 75 ? 40.331 11.947 -27.645 1.00 63.38 75 SER A CA 1
ATOM 610 C C . SER A 1 75 ? 39.506 10.658 -27.693 1.00 63.38 75 SER A C 1
ATOM 612 O O . SER A 1 75 ? 38.289 10.722 -27.850 1.00 63.38 75 SER A O 1
ATOM 614 N N . ALA A 1 76 ? 40.127 9.489 -27.499 1.00 64.56 76 ALA A N 1
ATOM 615 C CA . ALA A 1 76 ? 39.404 8.220 -27.411 1.00 64.56 76 ALA A CA 1
ATOM 616 C C . ALA A 1 76 ? 38.489 8.153 -26.173 1.00 64.56 76 ALA A C 1
ATOM 618 O O . ALA A 1 76 ? 37.365 7.666 -26.272 1.00 64.56 76 ALA A O 1
ATOM 619 N N . LYS A 1 77 ? 38.927 8.680 -25.019 1.00 66.19 77 LYS A N 1
ATOM 620 C CA . LYS A 1 77 ? 38.095 8.781 -23.807 1.00 66.19 77 LYS A CA 1
ATOM 621 C C . LYS A 1 77 ? 36.923 9.744 -23.996 1.00 66.19 77 LYS A C 1
ATOM 623 O O . LYS A 1 77 ? 35.808 9.418 -23.596 1.00 66.19 77 LYS A O 1
ATOM 628 N N . VAL A 1 78 ? 37.155 10.905 -24.609 1.00 69.62 78 VAL A N 1
ATOM 629 C CA . VAL A 1 78 ? 36.099 11.884 -24.917 1.00 69.62 78 VAL A CA 1
ATOM 630 C C . VAL A 1 78 ? 35.075 11.279 -25.879 1.00 69.62 78 VAL A C 1
ATOM 632 O O . VAL A 1 78 ? 33.887 11.284 -25.573 1.00 69.62 78 VAL A O 1
ATOM 635 N N . SER A 1 79 ? 35.529 10.643 -26.960 1.00 68.00 79 SER A N 1
ATOM 636 C CA . SER A 1 79 ? 34.648 9.964 -27.918 1.00 68.00 79 SER A CA 1
ATOM 637 C C . SER A 1 79 ? 33.855 8.814 -27.280 1.00 68.00 79 SER A C 1
ATOM 639 O O . SER A 1 79 ? 32.673 8.638 -27.577 1.00 68.00 79 SER A O 1
ATOM 641 N N . ALA A 1 80 ? 34.452 8.059 -26.351 1.00 68.31 80 ALA A N 1
ATOM 642 C CA . ALA A 1 80 ? 33.742 7.028 -25.594 1.00 68.31 80 ALA A CA 1
ATOM 643 C C . ALA A 1 80 ? 32.672 7.619 -24.655 1.00 68.31 80 ALA A C 1
ATOM 645 O O . ALA A 1 80 ? 31.584 7.054 -24.539 1.00 68.31 80 ALA A O 1
ATOM 646 N N . ARG A 1 81 ? 32.947 8.766 -24.014 1.00 71.12 81 ARG A N 1
ATOM 647 C CA . ARG A 1 81 ? 31.975 9.498 -23.179 1.00 71.12 81 ARG A CA 1
ATOM 648 C C . ARG A 1 81 ? 30.807 10.032 -24.011 1.00 71.12 81 ARG A C 1
ATOM 650 O O . ARG A 1 81 ? 29.661 9.915 -23.582 1.00 71.12 81 ARG A O 1
ATOM 657 N N . GLU A 1 82 ? 31.087 10.574 -25.192 1.00 76.88 82 GLU A N 1
ATOM 658 C CA . GLU A 1 82 ? 30.068 11.036 -26.143 1.00 76.88 82 GLU A CA 1
ATOM 659 C C . GLU A 1 82 ? 29.216 9.869 -26.649 1.00 76.88 82 GLU A C 1
ATOM 661 O O . GLU A 1 82 ? 27.998 9.905 -26.511 1.00 76.88 82 GLU A O 1
ATOM 666 N N . SER A 1 83 ? 29.846 8.774 -27.080 1.00 78.12 83 SER A N 1
ATOM 667 C CA . SER A 1 83 ? 29.141 7.562 -27.526 1.00 78.12 83 SER A CA 1
ATOM 668 C C . SER A 1 83 ? 28.254 6.965 -26.428 1.00 78.12 83 SER A C 1
ATOM 670 O O . SER A 1 83 ? 27.146 6.506 -26.696 1.00 78.12 83 SER A O 1
ATOM 672 N N . TYR A 1 84 ? 28.717 6.979 -25.172 1.00 75.06 84 TYR A N 1
ATOM 673 C CA . TYR A 1 84 ? 27.909 6.560 -24.028 1.00 75.06 84 TYR A CA 1
ATOM 674 C C . TYR A 1 84 ? 26.711 7.488 -23.810 1.00 75.06 84 TYR A C 1
ATOM 676 O O . TYR A 1 84 ? 25.595 7.010 -23.613 1.00 75.06 84 TYR A O 1
ATOM 684 N N . LYS A 1 85 ? 26.923 8.808 -23.859 1.00 78.06 85 LYS A N 1
ATOM 685 C CA . LYS A 1 85 ? 25.846 9.791 -23.715 1.00 78.06 85 LYS A CA 1
ATOM 686 C C . LYS A 1 85 ? 24.793 9.616 -24.808 1.00 78.06 85 LYS A C 1
ATOM 688 O O . LYS A 1 85 ? 23.608 9.612 -24.485 1.00 78.06 85 LYS A O 1
ATOM 693 N N . ASP A 1 86 ? 25.217 9.406 -26.048 1.00 81.00 86 ASP A N 1
ATOM 694 C CA . ASP A 1 86 ? 24.325 9.168 -27.183 1.00 81.00 86 ASP A CA 1
ATOM 695 C C . ASP A 1 86 ? 23.549 7.856 -27.008 1.00 81.00 86 ASP A C 1
ATOM 697 O O . ASP A 1 86 ? 22.331 7.825 -27.181 1.00 81.00 86 ASP A O 1
ATOM 701 N N . LEU A 1 87 ? 24.214 6.785 -26.557 1.00 83.12 87 LEU A N 1
ATOM 702 C CA . LEU A 1 87 ? 23.556 5.513 -26.251 1.00 83.12 87 LEU A CA 1
ATOM 703 C C . LEU A 1 87 ? 22.514 5.655 -25.133 1.00 83.12 87 LEU A C 1
ATOM 705 O O . LEU A 1 87 ? 21.422 5.091 -25.231 1.00 83.12 87 LEU A O 1
ATOM 709 N N . VAL A 1 88 ? 22.821 6.409 -24.075 1.00 82.44 88 VAL A N 1
ATOM 710 C CA . VAL A 1 88 ? 21.866 6.702 -22.996 1.00 82.44 88 VAL A CA 1
ATOM 711 C C . VAL A 1 88 ? 20.694 7.523 -23.529 1.00 82.44 88 VAL A C 1
ATOM 713 O O . VAL A 1 88 ? 19.547 7.206 -23.212 1.00 82.44 88 VAL A O 1
ATOM 716 N N . GLN A 1 89 ? 20.959 8.541 -24.350 1.00 79.25 89 GLN A N 1
ATOM 717 C CA . GLN A 1 89 ? 19.921 9.374 -24.959 1.00 79.25 89 GLN A CA 1
ATOM 718 C C . GLN A 1 89 ? 19.014 8.591 -25.914 1.00 79.25 89 GLN A C 1
ATOM 720 O O . GLN A 1 89 ? 17.831 8.903 -25.981 1.00 79.25 89 GLN A O 1
ATOM 725 N N . ASP A 1 90 ? 19.515 7.558 -26.590 1.00 82.12 90 ASP A N 1
ATOM 726 C CA . ASP A 1 90 ? 18.702 6.684 -27.446 1.00 82.12 90 ASP A CA 1
ATOM 727 C C . ASP A 1 90 ? 17.953 5.595 -26.650 1.00 82.12 90 ASP A C 1
ATOM 729 O O . ASP A 1 90 ? 16.806 5.252 -26.949 1.00 82.12 90 ASP A O 1
ATOM 733 N N . THR A 1 91 ? 18.569 5.054 -25.596 1.00 81.19 91 THR A N 1
ATOM 734 C CA . THR A 1 91 ? 18.002 3.933 -24.825 1.00 81.19 91 THR A CA 1
ATOM 735 C C . THR A 1 91 ? 16.953 4.392 -23.813 1.00 81.19 91 THR A C 1
ATOM 737 O O . THR A 1 91 ? 15.925 3.731 -23.636 1.00 81.19 91 THR A O 1
ATOM 740 N N . LEU A 1 92 ? 17.181 5.524 -23.140 1.00 84.06 92 LEU A N 1
ATOM 741 C CA . LEU A 1 92 ? 16.309 6.002 -22.066 1.00 84.06 92 LEU A CA 1
ATOM 742 C C . LEU A 1 92 ? 14.874 6.299 -22.543 1.00 84.06 92 LEU A C 1
ATOM 744 O O . LEU A 1 92 ? 13.946 5.828 -21.882 1.00 84.06 92 LEU A O 1
ATOM 748 N N . PRO A 1 93 ? 14.636 6.993 -23.676 1.00 86.38 93 PRO A N 1
ATOM 749 C CA . PRO A 1 93 ? 13.282 7.226 -24.175 1.00 86.38 93 PRO A CA 1
ATOM 750 C C . PRO A 1 93 ? 12.545 5.925 -24.496 1.00 86.38 93 PRO A C 1
ATOM 752 O O . PRO A 1 93 ? 11.376 5.787 -24.144 1.00 86.38 93 PRO A O 1
ATOM 755 N N . LYS A 1 94 ? 13.233 4.936 -25.087 1.00 84.50 94 LYS A N 1
ATOM 756 C CA . LYS A 1 94 ? 12.656 3.614 -25.393 1.00 84.50 94 LYS A CA 1
ATOM 757 C C . LYS A 1 94 ? 12.230 2.888 -24.117 1.00 84.50 94 LYS A C 1
ATOM 759 O O . LYS A 1 94 ? 11.126 2.349 -24.050 1.00 84.50 94 LYS A O 1
ATOM 764 N N . ALA A 1 95 ? 13.078 2.917 -23.086 1.00 81.31 95 ALA A N 1
ATOM 765 C CA . ALA A 1 95 ? 12.761 2.334 -21.787 1.00 81.31 95 ALA A CA 1
ATOM 766 C C . ALA A 1 95 ? 11.571 3.043 -21.119 1.00 81.31 95 ALA A C 1
ATOM 768 O O . ALA A 1 95 ? 10.642 2.381 -20.657 1.00 81.31 95 ALA A O 1
ATOM 769 N N . LEU A 1 96 ? 11.563 4.380 -21.109 1.00 83.50 96 LEU A N 1
ATOM 770 C CA . LEU A 1 96 ? 10.470 5.171 -20.538 1.00 83.50 96 LEU A CA 1
ATOM 771 C C . LEU A 1 96 ? 9.144 4.934 -21.265 1.00 83.50 96 LEU A C 1
ATOM 773 O O . LEU A 1 96 ? 8.118 4.762 -20.605 1.00 83.50 96 LEU A O 1
ATOM 777 N N . LEU A 1 97 ? 9.157 4.881 -22.599 1.00 88.25 97 LEU A N 1
ATOM 778 C CA . LEU A 1 97 ? 7.971 4.599 -23.405 1.00 88.25 97 LEU A CA 1
ATOM 779 C C . LEU A 1 97 ? 7.376 3.230 -23.054 1.00 88.25 97 LEU A C 1
ATOM 781 O O . LEU A 1 97 ? 6.178 3.134 -22.792 1.00 88.25 97 LEU A O 1
ATOM 785 N N . ASN A 1 98 ? 8.215 2.193 -22.972 1.00 84.19 98 ASN A N 1
ATOM 786 C CA . ASN A 1 98 ? 7.775 0.848 -22.603 1.00 84.19 98 ASN A CA 1
ATOM 787 C C . ASN A 1 98 ? 7.168 0.809 -21.187 1.00 84.19 98 ASN A C 1
ATOM 789 O O . ASN A 1 98 ? 6.065 0.302 -20.987 1.00 84.19 98 ASN A O 1
ATOM 793 N N . LEU A 1 99 ? 7.847 1.406 -20.200 1.00 87.19 99 LEU A N 1
ATOM 794 C CA . LEU A 1 99 ? 7.341 1.478 -18.823 1.00 87.19 99 LEU A CA 1
ATOM 795 C C . LEU A 1 99 ? 6.022 2.261 -18.727 1.00 87.19 99 LEU A C 1
ATOM 797 O O . LEU A 1 99 ? 5.128 1.878 -17.971 1.00 87.19 99 LEU A O 1
ATOM 801 N N . THR A 1 100 ? 5.875 3.330 -19.511 1.00 82.69 100 THR A N 1
ATOM 802 C CA . THR A 1 100 ? 4.640 4.125 -19.568 1.00 82.69 100 THR A CA 1
ATOM 803 C C . THR A 1 100 ? 3.488 3.307 -20.148 1.00 82.69 100 THR A C 1
ATOM 805 O O . THR A 1 100 ? 2.405 3.289 -19.564 1.00 82.69 100 THR A O 1
ATOM 808 N N . ALA A 1 101 ? 3.731 2.573 -21.237 1.00 85.88 101 ALA A N 1
ATOM 809 C CA . ALA A 1 101 ? 2.731 1.705 -21.852 1.00 85.88 101 ALA A CA 1
ATOM 810 C C . ALA A 1 101 ? 2.262 0.595 -20.893 1.00 85.88 101 ALA A C 1
ATOM 812 O O . ALA A 1 101 ? 1.060 0.387 -20.730 1.00 85.88 101 ALA A O 1
ATOM 813 N N . LEU A 1 102 ? 3.190 -0.068 -20.190 1.00 88.69 102 LEU A N 1
ATOM 814 C CA . LEU A 1 102 ? 2.854 -1.084 -19.184 1.00 88.69 102 LEU A CA 1
ATOM 815 C C . LEU A 1 102 ? 2.049 -0.500 -18.015 1.00 88.69 102 LEU A C 1
ATOM 817 O O . LEU A 1 102 ? 1.077 -1.105 -17.568 1.00 88.69 102 LEU A O 1
ATOM 821 N N . SER A 1 103 ? 2.419 0.691 -17.537 1.00 87.50 103 SER A N 1
ATOM 822 C CA . SER A 1 103 ? 1.685 1.392 -16.476 1.00 87.50 103 SER A CA 1
ATOM 823 C C . SER A 1 103 ? 0.247 1.719 -16.895 1.00 87.50 103 SER A C 1
ATOM 825 O O . SER A 1 103 ? -0.695 1.503 -16.126 1.00 87.50 103 SER A O 1
ATOM 827 N N . GLN A 1 104 ? 0.055 2.180 -18.135 1.00 88.25 104 GLN A N 1
ATOM 828 C CA . GLN A 1 104 ? -1.274 2.433 -18.685 1.00 88.25 104 GLN A CA 1
ATOM 829 C C . GLN A 1 104 ? -2.097 1.143 -18.783 1.00 88.25 104 GLN A C 1
ATOM 831 O O . GLN A 1 104 ? -3.240 1.124 -18.325 1.00 88.25 104 GLN A O 1
ATOM 836 N N . LEU A 1 105 ? -1.504 0.058 -19.290 1.00 89.50 105 LEU A N 1
ATOM 837 C CA . LEU A 1 105 ? -2.166 -1.244 -19.378 1.00 89.50 105 LEU A CA 1
ATOM 838 C C . LEU A 1 105 ? -2.619 -1.746 -17.998 1.00 89.50 105 LEU A C 1
ATOM 840 O O . LEU A 1 105 ? -3.749 -2.208 -17.847 1.00 89.50 105 LEU A O 1
ATOM 844 N N . LEU A 1 106 ? -1.780 -1.596 -16.967 1.00 90.00 106 LEU A N 1
ATOM 845 C CA . LEU A 1 106 ? -2.149 -1.922 -15.585 1.00 90.00 106 LEU A CA 1
ATOM 846 C C . LEU A 1 106 ? -3.317 -1.067 -15.078 1.00 90.00 106 LEU A C 1
ATOM 848 O O . LEU A 1 106 ? -4.195 -1.573 -14.380 1.00 90.00 106 LEU A O 1
ATOM 852 N N . SER A 1 107 ? -3.333 0.226 -15.406 1.00 88.31 107 SER A N 1
ATOM 853 C CA . SER A 1 107 ? -4.411 1.143 -15.019 1.00 88.31 107 SER A CA 1
ATOM 854 C C . SER A 1 107 ? -5.749 0.757 -15.661 1.00 88.31 107 SER A C 1
ATOM 856 O O . SER A 1 107 ? -6.782 0.718 -14.987 1.00 88.31 107 SER A O 1
ATOM 858 N N . GLU A 1 108 ? -5.728 0.411 -16.948 1.00 91.88 108 GLU A N 1
ATOM 859 C CA . GLU A 1 108 ? -6.903 -0.052 -17.690 1.00 91.88 108 GLU A CA 1
ATOM 860 C C . GLU A 1 108 ? -7.405 -1.399 -17.161 1.00 91.88 108 GLU A C 1
ATOM 862 O O . GLU A 1 108 ? -8.582 -1.515 -16.814 1.00 91.88 108 GLU A O 1
ATOM 867 N N . ALA A 1 109 ? -6.506 -2.371 -16.973 1.00 90.56 109 ALA A N 1
ATOM 868 C CA . ALA A 1 109 ? -6.838 -3.661 -16.375 1.00 90.56 109 ALA A CA 1
ATOM 869 C C . ALA A 1 109 ? -7.446 -3.490 -14.975 1.00 90.56 109 ALA A C 1
ATOM 871 O O . ALA A 1 109 ? -8.469 -4.094 -14.659 1.00 90.56 109 ALA A O 1
ATOM 872 N N . LYS A 1 110 ? -6.875 -2.608 -14.143 1.00 91.50 110 LYS A N 1
ATOM 873 C CA . LYS A 1 110 ? -7.419 -2.292 -12.818 1.00 91.50 110 LYS A CA 1
ATOM 874 C C . LYS A 1 110 ? -8.856 -1.784 -12.915 1.00 91.50 110 LYS A C 1
ATOM 876 O O . LYS A 1 110 ? -9.719 -2.296 -12.208 1.00 91.50 110 LYS A O 1
ATOM 881 N N . ARG A 1 111 ? -9.131 -0.809 -13.785 1.00 91.12 111 ARG A N 1
ATOM 882 C CA . ARG A 1 111 ? -10.490 -0.285 -13.999 1.00 91.12 111 ARG A CA 1
ATOM 883 C C . ARG A 1 111 ? -11.465 -1.402 -14.371 1.00 91.12 111 ARG A C 1
ATOM 885 O O . ARG A 1 111 ? -12.554 -1.460 -13.806 1.00 91.12 111 ARG A O 1
ATOM 892 N N . ASP A 1 112 ? -11.090 -2.262 -15.310 1.00 92.06 112 ASP A N 1
ATOM 893 C CA . ASP A 1 112 ? -12.001 -3.272 -15.850 1.00 92.06 112 ASP A CA 1
ATOM 894 C C . ASP A 1 112 ? -12.286 -4.384 -14.831 1.00 92.06 112 ASP A C 1
ATOM 896 O O . ASP A 1 112 ? -13.442 -4.758 -14.639 1.00 92.06 112 ASP A O 1
ATOM 900 N N . ILE A 1 113 ? -11.273 -4.814 -14.071 1.00 91.50 113 ILE A N 1
ATOM 901 C CA . ILE A 1 113 ? -11.459 -5.753 -12.958 1.00 91.50 113 ILE A CA 1
ATOM 902 C C . ILE A 1 113 ? -12.383 -5.171 -11.880 1.00 91.50 113 ILE A C 1
ATOM 904 O O . ILE A 1 113 ? -13.307 -5.853 -11.436 1.00 91.50 113 ILE A O 1
ATOM 908 N N . PHE A 1 114 ? -12.195 -3.908 -11.482 1.00 90.50 114 PHE A N 1
ATOM 909 C CA . PHE A 1 114 ? -13.087 -3.271 -10.506 1.00 90.50 114 PHE A CA 1
ATOM 910 C C . PHE A 1 114 ? -14.542 -3.222 -10.997 1.00 90.50 114 PHE A C 1
ATOM 912 O O . PHE A 1 114 ? -15.438 -3.494 -10.204 1.00 90.50 114 PHE A O 1
ATOM 919 N N . LYS A 1 115 ? -14.784 -2.970 -12.292 1.00 90.31 115 LYS A N 1
ATOM 920 C CA . LYS A 1 115 ? -16.137 -3.008 -12.877 1.00 90.31 115 LYS A CA 1
ATOM 921 C C . LYS A 1 115 ? -16.768 -4.400 -12.827 1.00 90.31 115 LYS A C 1
ATOM 923 O O . LYS A 1 115 ? -17.951 -4.520 -12.521 1.00 90.31 115 LYS A O 1
ATOM 928 N N . TYR A 1 116 ? -16.004 -5.460 -13.107 1.00 88.25 116 TYR A N 1
ATOM 929 C CA . TYR A 1 116 ? -16.531 -6.827 -13.016 1.00 88.25 116 TYR A CA 1
ATOM 930 C C . TYR A 1 116 ? -17.016 -7.151 -11.605 1.00 88.25 116 TYR A C 1
ATOM 932 O O . TYR A 1 116 ? -18.104 -7.697 -11.431 1.00 88.25 116 TYR A O 1
ATOM 940 N N . PHE A 1 117 ? -16.236 -6.776 -10.593 1.00 87.50 117 PHE A N 1
ATOM 941 C CA . PHE A 1 117 ? -16.597 -7.045 -9.208 1.00 87.50 117 PHE A CA 1
ATOM 942 C C . PHE A 1 117 ? -17.632 -6.075 -8.640 1.00 87.50 117 PHE A C 1
ATOM 944 O O . PHE A 1 117 ? -18.397 -6.485 -7.775 1.00 87.50 117 PHE A O 1
ATOM 951 N N . GLU A 1 118 ? -17.721 -4.838 -9.131 1.00 86.56 118 GLU A N 1
ATOM 952 C CA . GLU A 1 118 ? -18.817 -3.919 -8.799 1.00 86.56 118 GLU A CA 1
ATOM 953 C C . GLU A 1 118 ? -20.173 -4.548 -9.144 1.00 86.56 118 GLU A C 1
ATOM 955 O O . GLU A 1 118 ? -21.045 -4.631 -8.280 1.00 86.56 118 GLU A O 1
ATOM 960 N N . ASN A 1 119 ? -20.296 -5.125 -10.344 1.00 85.38 119 ASN A N 1
ATOM 961 C CA . ASN A 1 119 ? -21.500 -5.850 -10.759 1.00 85.38 119 ASN A CA 1
ATOM 962 C C . ASN A 1 119 ? -21.792 -7.065 -9.857 1.00 85.38 119 ASN A C 1
ATOM 964 O O . ASN A 1 119 ? -22.941 -7.318 -9.494 1.00 85.38 119 ASN A O 1
ATOM 968 N N . ILE A 1 120 ? -20.758 -7.824 -9.469 1.00 85.81 120 ILE A N 1
ATOM 969 C CA . ILE A 1 120 ? -20.906 -8.981 -8.567 1.00 85.81 120 ILE A CA 1
ATOM 970 C C . ILE A 1 120 ? -21.366 -8.534 -7.172 1.00 85.81 120 ILE A C 1
ATOM 972 O O . ILE A 1 120 ? -22.234 -9.172 -6.574 1.00 85.81 120 ILE A O 1
ATOM 976 N N . LEU A 1 121 ? -20.803 -7.444 -6.643 1.00 84.38 121 LEU A N 1
ATOM 977 C CA . LEU A 1 121 ? -21.164 -6.887 -5.338 1.00 84.38 121 LEU A CA 1
ATOM 978 C C . LEU A 1 121 ? -22.585 -6.322 -5.338 1.00 84.38 121 LEU A C 1
ATOM 980 O O . LEU A 1 121 ? -23.319 -6.529 -4.370 1.00 84.38 121 LEU A O 1
ATOM 984 N N . GLU A 1 122 ? -22.995 -5.658 -6.418 1.00 84.19 122 GLU A N 1
ATOM 985 C CA . GLU A 1 122 ? -24.365 -5.178 -6.583 1.00 84.19 122 GLU A CA 1
ATOM 986 C C . GLU A 1 122 ? -25.355 -6.347 -6.567 1.00 84.19 122 GLU A C 1
ATOM 988 O O . GLU A 1 122 ? -26.294 -6.347 -5.766 1.00 84.19 122 GLU A O 1
ATOM 993 N N . LEU A 1 123 ? -25.098 -7.391 -7.363 1.00 84.56 123 LEU A N 1
ATOM 994 C CA . LEU A 1 123 ? -25.931 -8.593 -7.392 1.00 84.56 123 LEU A CA 1
ATOM 995 C C . LEU A 1 123 ? -25.990 -9.275 -6.018 1.00 84.56 123 LEU A C 1
ATOM 997 O O . LEU A 1 123 ? -27.064 -9.653 -5.553 1.00 84.56 123 LEU A O 1
ATOM 1001 N N . LYS A 1 124 ? -24.852 -9.388 -5.325 1.00 81.19 124 LYS A N 1
ATOM 1002 C CA . LYS A 1 124 ? -24.794 -9.937 -3.965 1.00 81.19 124 LYS A CA 1
ATOM 1003 C C . LYS A 1 124 ? -25.645 -9.118 -2.993 1.00 81.19 124 LYS A C 1
ATOM 1005 O O . LYS A 1 124 ? -26.379 -9.692 -2.190 1.00 81.19 124 LYS A O 1
ATOM 1010 N N . SER A 1 125 ? -25.583 -7.789 -3.069 1.00 81.69 125 SER A N 1
ATOM 1011 C CA . SER A 1 125 ? -26.389 -6.916 -2.212 1.00 81.69 125 SER A CA 1
ATOM 1012 C C . SER A 1 125 ? -27.886 -7.057 -2.501 1.00 81.69 125 SER A C 1
ATOM 1014 O O . SER A 1 125 ? -28.677 -7.102 -1.560 1.00 81.69 125 SER A O 1
ATOM 1016 N N . GLN A 1 126 ? -28.273 -7.209 -3.772 1.00 80.56 126 GLN A N 1
ATOM 1017 C CA . GLN A 1 126 ? -29.662 -7.459 -4.168 1.00 80.56 126 GLN A CA 1
ATOM 1018 C C . GLN A 1 126 ? -30.177 -8.815 -3.660 1.00 80.56 126 GLN A C 1
ATOM 1020 O O . GLN A 1 126 ? -31.284 -8.886 -3.132 1.00 80.56 126 GLN A O 1
ATOM 1025 N N . VAL A 1 127 ? -29.376 -9.880 -3.778 1.00 83.81 127 VAL A N 1
ATOM 1026 C CA . VAL A 1 127 ? -29.767 -11.244 -3.377 1.00 83.81 127 VAL A CA 1
ATOM 1027 C C . VAL A 1 127 ? -29.837 -11.397 -1.857 1.00 83.81 127 VAL A C 1
ATOM 1029 O O . VAL A 1 127 ? -30.771 -12.007 -1.342 1.00 83.81 127 VAL A O 1
ATOM 1032 N N . PHE A 1 128 ? -28.858 -10.857 -1.128 1.00 77.50 128 PHE A N 1
ATOM 1033 C CA . PHE A 1 128 ? -28.724 -11.089 0.315 1.00 77.50 128 PHE A CA 1
ATOM 1034 C C . PHE A 1 128 ? -29.215 -9.922 1.182 1.00 77.50 128 PHE A C 1
ATOM 1036 O O . PHE A 1 128 ? -29.265 -10.057 2.401 1.00 77.50 128 PHE A O 1
ATOM 1043 N N . GLY A 1 129 ? -29.573 -8.776 0.593 1.00 67.75 129 GLY A N 1
ATOM 1044 C CA . GLY A 1 129 ? -30.143 -7.623 1.302 1.00 67.75 129 GLY A CA 1
ATOM 1045 C C . GLY A 1 129 ? -29.194 -6.930 2.288 1.00 67.75 129 GLY A C 1
ATOM 1046 O O . GLY A 1 129 ? -29.624 -6.089 3.078 1.00 67.75 129 GLY A O 1
ATOM 1047 N N . ILE A 1 130 ? -27.902 -7.267 2.273 1.00 69.44 130 ILE A N 1
ATOM 1048 C CA . ILE A 1 130 ? -26.902 -6.720 3.192 1.00 69.44 130 ILE A CA 1
ATOM 1049 C C . ILE A 1 130 ? -26.079 -5.663 2.451 1.00 69.44 130 ILE A C 1
ATOM 1051 O O . ILE A 1 130 ? -25.478 -5.930 1.409 1.00 69.44 130 ILE A O 1
ATOM 1055 N N . LYS A 1 131 ? -26.022 -4.448 3.010 1.00 59.62 131 LYS A N 1
ATOM 1056 C CA . LYS A 1 131 ? -25.018 -3.450 2.622 1.00 59.62 131 LYS A CA 1
ATOM 1057 C C . LYS A 1 131 ? -23.686 -3.846 3.242 1.00 59.62 131 LYS A C 1
ATOM 1059 O O . LYS A 1 131 ? -23.493 -3.730 4.454 1.00 59.62 131 LYS A O 1
ATOM 1064 N N . GLU A 1 132 ? -22.783 -4.338 2.408 1.00 63.81 132 GLU A N 1
ATOM 1065 C CA . GLU A 1 132 ? -21.460 -4.772 2.835 1.00 63.81 132 GLU A CA 1
ATOM 1066 C C . GLU A 1 132 ? -20.606 -3.565 3.260 1.00 63.81 132 GLU A C 1
ATOM 1068 O O . GLU A 1 132 ? -20.358 -2.652 2.481 1.00 63.81 132 GLU A O 1
ATOM 1073 N N . LYS A 1 133 ? -20.175 -3.543 4.530 1.00 68.62 133 LYS A N 1
ATOM 1074 C CA . LYS A 1 133 ? -19.256 -2.529 5.095 1.00 68.62 133 LYS A CA 1
ATOM 1075 C C . LYS A 1 133 ? -17.783 -2.958 5.020 1.00 68.62 133 LYS A C 1
ATOM 1077 O O . LYS A 1 133 ? -16.944 -2.425 5.745 1.00 68.62 133 LYS A O 1
ATOM 1082 N N . GLN A 1 134 ? -17.482 -3.984 4.230 1.00 76.00 134 GLN A N 1
ATOM 1083 C CA . GLN A 1 134 ? -16.142 -4.556 4.154 1.00 76.00 134 GLN A CA 1
ATOM 1084 C C . GLN A 1 134 ? -15.232 -3.645 3.321 1.00 76.00 134 GLN A C 1
ATOM 1086 O O . GLN A 1 134 ? -15.665 -3.047 2.342 1.00 76.00 134 GLN A O 1
ATOM 1091 N N . GLN A 1 135 ? -13.971 -3.507 3.738 1.00 83.00 135 GLN A N 1
ATOM 1092 C CA . GLN A 1 135 ? -12.966 -2.713 3.011 1.00 83.00 135 GLN A CA 1
ATOM 1093 C C . GLN A 1 135 ? -12.288 -3.516 1.889 1.00 83.00 135 GLN A C 1
ATOM 1095 O O . GLN A 1 135 ? -11.728 -2.941 0.954 1.00 83.00 135 GLN A O 1
ATOM 1100 N N . THR A 1 136 ? -12.347 -4.843 2.005 1.00 87.56 136 THR A N 1
ATOM 1101 C CA . THR A 1 136 ? -11.685 -5.817 1.142 1.00 87.56 136 THR A CA 1
ATOM 1102 C C . THR A 1 136 ? -12.652 -6.963 0.873 1.00 87.56 136 THR A C 1
ATOM 1104 O O . THR A 1 136 ? -13.324 -7.419 1.796 1.00 87.56 136 THR A O 1
ATOM 1107 N N . HIS A 1 137 ? -12.688 -7.440 -0.367 1.00 89.12 137 HIS A N 1
ATOM 1108 C CA . HIS A 1 137 ? -13.489 -8.573 -0.809 1.00 89.12 137 HIS A CA 1
ATOM 1109 C C . HIS A 1 137 ? -12.588 -9.596 -1.490 1.00 89.12 137 HIS A C 1
ATOM 1111 O O . HIS A 1 137 ? -11.882 -9.260 -2.441 1.00 89.12 137 HIS A O 1
ATOM 1117 N N . THR A 1 138 ? -12.642 -10.837 -1.017 1.00 90.75 138 THR A N 1
ATOM 1118 C CA . THR A 1 138 ? -11.946 -11.976 -1.619 1.00 90.75 138 THR A CA 1
ATOM 1119 C C . THR A 1 138 ? -12.966 -12.881 -2.294 1.00 90.75 138 THR A C 1
ATOM 1121 O O . THR A 1 138 ? -13.953 -13.286 -1.679 1.00 90.75 138 THR A O 1
ATOM 1124 N N . PHE A 1 139 ? -12.717 -13.189 -3.561 1.00 89.12 139 PHE A N 1
ATOM 1125 C CA . PHE A 1 139 ? -13.500 -14.096 -4.384 1.00 89.12 139 PHE A CA 1
ATOM 1126 C C . PHE A 1 139 ? -12.606 -15.265 -4.782 1.00 89.12 139 PHE A C 1
ATOM 1128 O O . PHE A 1 139 ? -11.579 -15.065 -5.431 1.00 89.12 139 PHE A O 1
ATOM 1135 N N . SER A 1 140 ? -12.997 -16.476 -4.397 1.00 89.06 140 SER A N 1
ATOM 1136 C CA . SER A 1 140 ? -12.216 -17.691 -4.635 1.00 89.06 140 SER A CA 1
ATOM 1137 C C . SER A 1 140 ? -13.029 -18.684 -5.463 1.00 89.06 140 SER A C 1
ATOM 1139 O O . SER A 1 140 ? -14.232 -18.843 -5.263 1.00 89.06 140 SER A O 1
ATOM 1141 N N . THR A 1 141 ? -12.352 -19.347 -6.392 1.00 88.75 141 THR A N 1
ATOM 1142 C CA . THR A 1 141 ? -12.859 -20.419 -7.257 1.00 88.75 141 THR A CA 1
ATOM 1143 C C . THR A 1 141 ? -11.865 -21.581 -7.234 1.00 88.75 141 THR A C 1
ATOM 1145 O O . THR A 1 141 ? -10.801 -21.461 -6.632 1.00 88.75 141 THR A O 1
ATOM 1148 N N . GLU A 1 142 ? -12.174 -22.692 -7.901 1.00 85.19 142 GLU A N 1
ATOM 1149 C CA . GLU A 1 142 ? -11.266 -23.848 -7.988 1.00 85.19 142 GLU A CA 1
ATOM 1150 C C . GLU A 1 142 ? -9.956 -23.528 -8.727 1.00 85.19 142 GLU A C 1
ATOM 1152 O O . GLU A 1 142 ? -8.925 -24.115 -8.424 1.00 85.19 142 GLU A O 1
ATOM 1157 N N . ILE A 1 143 ? -9.981 -22.563 -9.652 1.00 89.94 143 ILE A N 1
ATOM 1158 C CA . ILE A 1 143 ? -8.838 -22.215 -10.512 1.00 89.94 143 ILE A CA 1
ATOM 1159 C C . ILE A 1 143 ? -8.031 -21.015 -10.003 1.00 89.94 143 ILE A C 1
ATOM 1161 O O . ILE A 1 143 ? -6.928 -20.750 -10.483 1.00 89.94 143 ILE A O 1
ATOM 1165 N N . GLY A 1 144 ? -8.573 -20.237 -9.066 1.00 90.94 144 GLY A N 1
ATOM 1166 C CA . GLY A 1 144 ? -7.961 -18.967 -8.697 1.00 90.94 144 GLY A CA 1
ATOM 1167 C C . GLY A 1 144 ? -8.714 -18.171 -7.645 1.00 90.94 144 GLY A C 1
ATOM 1168 O O . GLY A 1 144 ? -9.879 -18.424 -7.338 1.00 90.94 144 GLY A O 1
ATOM 1169 N N . GLU A 1 145 ? -8.022 -17.174 -7.110 1.00 92.25 145 GLU A N 1
ATOM 1170 C CA . GLU A 1 145 ? -8.491 -16.288 -6.052 1.00 92.25 145 GLU A CA 1
ATOM 1171 C C . GLU A 1 145 ? -8.121 -14.843 -6.378 1.00 92.25 145 GLU A C 1
ATOM 1173 O O . GLU A 1 145 ? -6.969 -14.545 -6.694 1.00 92.25 145 GLU A O 1
ATOM 1178 N N . ILE A 1 146 ? -9.096 -13.938 -6.292 1.00 93.12 146 ILE A N 1
ATOM 1179 C CA . ILE A 1 146 ? -8.899 -12.504 -6.495 1.00 93.12 146 ILE A CA 1
ATOM 1180 C C . ILE A 1 146 ? -9.401 -11.758 -5.266 1.00 93.12 146 ILE A C 1
ATOM 1182 O O . ILE A 1 146 ? -10.528 -11.948 -4.814 1.00 93.12 146 ILE A O 1
ATOM 1186 N N . THR A 1 147 ? -8.564 -10.867 -4.750 1.00 93.25 147 THR A N 1
ATOM 1187 C CA . THR A 1 147 ? -8.887 -9.963 -3.655 1.00 93.25 147 THR A CA 1
ATOM 1188 C C . THR A 1 147 ? -8.833 -8.524 -4.146 1.00 93.25 147 THR A C 1
ATOM 1190 O O . THR A 1 147 ? -7.801 -8.068 -4.636 1.00 93.25 147 THR A O 1
ATOM 1193 N N . ILE A 1 148 ? -9.938 -7.796 -3.996 1.00 91.94 148 ILE A N 1
ATOM 1194 C CA . ILE A 1 148 ? -10.022 -6.365 -4.298 1.00 91.94 148 ILE A CA 1
ATOM 1195 C C . ILE A 1 148 ? -10.322 -5.572 -3.032 1.00 91.94 148 ILE A C 1
ATOM 1197 O O 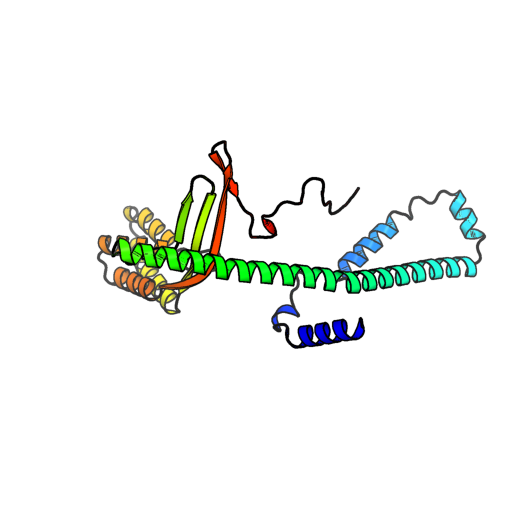. ILE A 1 148 ? -11.036 -6.035 -2.144 1.00 91.94 148 ILE A O 1
ATOM 1201 N N . GLY A 1 149 ? -9.810 -4.352 -2.945 1.00 90.19 149 GLY A N 1
ATOM 1202 C CA . GLY A 1 149 ? -10.110 -3.494 -1.808 1.00 90.19 149 GLY A CA 1
ATOM 1203 C C . GLY A 1 149 ? -9.371 -2.175 -1.845 1.00 90.19 149 GLY A C 1
ATOM 1204 O O . GLY A 1 149 ? -8.715 -1.817 -2.830 1.00 90.19 149 GLY A O 1
ATOM 1205 N N . TYR A 1 150 ? -9.463 -1.448 -0.739 1.00 88.94 150 TYR A N 1
ATOM 1206 C CA . TYR A 1 150 ? -8.675 -0.247 -0.520 1.00 88.94 150 TYR A CA 1
ATOM 1207 C C . TYR A 1 150 ? -7.947 -0.292 0.816 1.00 88.94 150 TYR A C 1
ATOM 1209 O O . TYR A 1 150 ? -8.431 -0.826 1.809 1.00 88.94 150 TYR A O 1
ATOM 1217 N N . ARG A 1 151 ? -6.759 0.307 0.839 1.00 85.00 151 ARG A N 1
ATOM 1218 C CA . ARG A 1 151 ? -5.991 0.531 2.060 1.00 85.00 151 ARG A CA 1
ATOM 1219 C C . ARG A 1 151 ? -6.399 1.864 2.679 1.00 85.00 151 ARG A C 1
ATOM 1221 O O . ARG A 1 151 ? -6.769 2.811 1.981 1.00 85.00 151 ARG A O 1
ATOM 1228 N N . VAL A 1 152 ? -6.323 1.929 4.001 1.00 82.25 152 VAL A N 1
ATOM 1229 C CA . VAL A 1 152 ? -6.579 3.131 4.798 1.00 82.25 152 VAL A CA 1
ATOM 1230 C C . VAL A 1 152 ? -5.310 3.460 5.568 1.00 82.25 152 VAL A C 1
ATOM 1232 O O . VAL A 1 152 ? -4.656 2.577 6.117 1.00 82.25 152 VAL A O 1
ATOM 1235 N N . THR A 1 153 ? -4.945 4.732 5.572 1.00 81.44 153 THR A N 1
ATOM 1236 C CA . THR A 1 153 ? -3.900 5.285 6.427 1.00 81.44 153 THR A CA 1
ATOM 1237 C C . THR A 1 153 ? -4.529 6.067 7.566 1.00 81.44 153 THR A C 1
ATOM 1239 O O . THR A 1 153 ? -5.528 6.763 7.376 1.00 81.44 153 THR A O 1
ATOM 1242 N N . ASP A 1 154 ? -3.909 5.970 8.737 1.00 81.81 154 ASP A N 1
ATOM 1243 C CA . ASP A 1 154 ? -4.309 6.708 9.928 1.00 81.81 154 ASP A CA 1
ATOM 1244 C C . ASP A 1 154 ? -3.988 8.199 9.746 1.00 81.81 154 ASP A C 1
ATOM 1246 O O . ASP A 1 154 ? -2.822 8.595 9.768 1.00 81.81 154 ASP A O 1
ATOM 1250 N N . GLY A 1 155 ? -5.020 9.014 9.518 1.00 81.69 155 GLY A N 1
ATOM 1251 C CA . GLY A 1 155 ? -4.920 10.472 9.495 1.00 81.69 155 GLY A CA 1
ATOM 1252 C C . GLY A 1 155 ? -5.345 11.082 10.829 1.00 81.69 155 GLY A C 1
ATOM 1253 O O . GLY A 1 155 ? -6.135 10.496 11.572 1.00 81.69 155 GLY A O 1
ATOM 1254 N N . TRP A 1 156 ? -4.802 12.261 11.122 1.00 83.94 156 TRP A N 1
ATOM 1255 C CA . TRP A 1 156 ? -4.954 12.957 12.397 1.00 83.94 156 TRP A CA 1
ATOM 1256 C C . TRP A 1 156 ? -5.103 14.455 12.162 1.00 83.94 156 TRP A C 1
ATOM 1258 O O . TRP A 1 156 ? -4.387 15.006 11.324 1.00 83.94 156 TRP A O 1
ATOM 1268 N N . ASP A 1 157 ? -6.006 15.105 12.892 1.00 84.44 157 ASP A N 1
ATOM 1269 C CA . ASP A 1 157 ? -6.013 16.567 12.988 1.00 84.44 157 ASP A CA 1
ATOM 1270 C C . ASP A 1 157 ? -5.056 17.080 14.084 1.00 84.44 157 ASP A C 1
ATOM 1272 O O . ASP A 1 157 ? -4.385 16.311 14.784 1.00 84.44 157 ASP A O 1
ATOM 1276 N N . ASP A 1 158 ? -4.951 18.401 14.204 1.00 83.56 158 ASP A N 1
ATOM 1277 C CA . ASP A 1 158 ? -4.053 19.091 15.130 1.00 83.56 158 ASP A CA 1
ATOM 1278 C C . ASP A 1 158 ? -4.423 18.890 16.611 1.00 83.56 158 ASP A C 1
ATOM 1280 O O . ASP A 1 158 ? -3.562 19.013 17.490 1.00 83.56 158 ASP A O 1
ATOM 1284 N N . THR A 1 159 ? -5.663 18.488 16.909 1.00 85.62 159 THR A N 1
ATOM 1285 C CA . THR A 1 159 ? -6.151 18.286 18.281 1.00 85.62 159 THR A CA 1
ATOM 1286 C C . THR A 1 159 ? -5.656 16.983 18.915 1.00 85.62 159 THR A C 1
ATOM 1288 O O . THR A 1 159 ? -5.633 16.862 20.145 1.00 85.62 159 THR A O 1
ATOM 1291 N N . ALA A 1 160 ? -5.158 16.034 18.110 1.00 85.38 160 ALA A N 1
ATOM 1292 C CA . ALA A 1 160 ? -4.623 14.757 18.587 1.00 85.38 160 ALA A CA 1
ATOM 1293 C C . ALA A 1 160 ? -3.521 14.940 19.643 1.00 85.38 160 ALA A C 1
ATOM 1295 O O . ALA A 1 160 ? -3.490 14.235 20.653 1.00 85.38 160 ALA A O 1
ATOM 1296 N N . SER A 1 161 ? -2.634 15.919 19.436 1.00 85.38 161 SER A N 1
ATOM 1297 C CA . SER A 1 161 ? -1.525 16.202 20.355 1.00 85.38 161 SER A CA 1
ATOM 1298 C C . SER A 1 161 ? -2.023 16.700 21.714 1.00 85.38 161 SER A C 1
ATOM 1300 O O . SER A 1 161 ? -1.526 16.245 22.744 1.00 85.38 161 SER A O 1
ATOM 1302 N N . ALA A 1 162 ? -3.050 17.556 21.725 1.00 86.62 162 ALA A N 1
ATOM 1303 C CA . ALA A 1 162 ? -3.660 18.057 22.955 1.00 86.62 162 ALA A CA 1
ATOM 1304 C C . ALA A 1 162 ? -4.342 16.931 23.751 1.00 86.62 162 ALA A C 1
ATOM 1306 O O . ALA A 1 162 ? -4.241 16.874 24.978 1.00 86.62 162 ALA A O 1
ATOM 1307 N N . GLY A 1 163 ? -4.995 15.993 23.059 1.00 86.44 163 GLY A N 1
ATOM 1308 C CA . GLY A 1 163 ? -5.562 14.801 23.688 1.00 86.44 163 GLY A CA 1
ATOM 1309 C C . GLY A 1 163 ? -4.490 13.887 24.295 1.00 86.44 163 GLY A C 1
ATOM 1310 O O . GLY A 1 163 ? -4.617 13.471 25.447 1.00 86.44 163 GLY A O 1
ATOM 1311 N N . ILE A 1 164 ? -3.396 13.629 23.565 1.00 88.00 164 ILE A N 1
ATOM 1312 C CA . ILE A 1 164 ? -2.257 12.825 24.052 1.00 88.00 164 ILE A CA 1
ATOM 1313 C C . ILE A 1 164 ? -1.643 13.447 25.309 1.00 88.00 164 ILE A C 1
ATOM 1315 O O . ILE A 1 164 ? -1.326 12.723 26.255 1.00 88.00 164 ILE A O 1
ATOM 1319 N N . GLU A 1 165 ? -1.491 14.770 25.346 1.00 88.69 165 GLU A N 1
ATOM 1320 C CA . GLU A 1 165 ? -0.949 15.476 26.506 1.00 88.69 165 GLU A CA 1
ATOM 1321 C C . GLU A 1 165 ? -1.852 15.325 27.737 1.00 88.69 165 GLU A C 1
ATOM 1323 O O . GLU A 1 165 ? -1.358 14.990 28.816 1.00 88.69 165 GLU A O 1
ATOM 1328 N N . LYS A 1 166 ? -3.176 15.469 27.578 1.00 87.75 166 LYS A N 1
ATOM 1329 C CA . LYS A 1 166 ? -4.148 15.252 28.665 1.00 87.75 166 LYS A CA 1
ATOM 1330 C C . LYS A 1 166 ? -4.077 13.834 29.229 1.00 87.75 166 LYS A C 1
ATOM 1332 O O . LYS A 1 166 ? -3.977 13.663 30.445 1.00 87.75 166 LYS A O 1
ATOM 1337 N N . VAL A 1 167 ? -4.060 12.823 28.356 1.00 87.56 167 VAL A N 1
ATOM 1338 C CA . VAL A 1 167 ? -3.924 11.421 28.780 1.00 87.56 167 VAL A CA 1
ATOM 1339 C C . VAL A 1 167 ? -2.585 11.204 29.491 1.00 87.56 167 VAL A C 1
ATOM 1341 O O . VAL A 1 167 ? -2.552 10.629 30.577 1.00 87.56 167 VAL A O 1
ATOM 1344 N N . SER A 1 168 ? -1.487 11.715 28.933 1.00 87.25 168 SER A N 1
ATOM 1345 C CA . SER A 1 168 ? -0.146 11.575 29.518 1.00 87.25 168 SER A CA 1
ATOM 1346 C C . SER A 1 168 ? -0.046 12.233 30.896 1.00 87.25 168 SER A C 1
ATOM 1348 O O . SER A 1 168 ? 0.553 11.669 31.810 1.00 87.25 168 SER A O 1
ATOM 1350 N N . LYS A 1 169 ? -0.663 13.406 31.078 1.00 87.38 169 LYS A N 1
ATOM 1351 C CA . LYS A 1 169 ? -0.693 14.127 32.356 1.00 87.38 169 LYS A CA 1
ATOM 1352 C C . LYS A 1 169 ? -1.412 13.327 33.443 1.00 87.38 169 LYS A C 1
ATOM 1354 O O . LYS A 1 169 ? -0.879 13.193 34.544 1.00 87.38 169 LYS A O 1
ATOM 1359 N N . PHE A 1 170 ? -2.576 12.758 33.125 1.00 84.88 170 PHE A N 1
ATOM 1360 C CA . PHE A 1 170 ? -3.309 11.898 34.054 1.00 84.88 170 PHE A CA 1
ATOM 1361 C C . PHE A 1 170 ? -2.493 10.656 34.426 1.00 84.88 170 PHE A C 1
ATOM 1363 O O . PHE A 1 170 ? -2.324 10.352 35.605 1.00 84.88 170 PHE A O 1
ATOM 1370 N N . ILE A 1 171 ? -1.920 9.974 33.437 1.00 83.44 171 ILE A N 1
ATOM 1371 C CA . ILE A 1 171 ? -1.135 8.757 33.660 1.00 83.44 171 ILE A CA 1
ATOM 1372 C C . ILE A 1 171 ? 0.111 9.036 34.511 1.00 83.44 171 ILE A C 1
ATOM 1374 O O . ILE A 1 171 ? 0.366 8.301 35.461 1.00 83.44 171 ILE A O 1
ATOM 1378 N N . ASN A 1 172 ? 0.808 10.151 34.276 1.00 83.75 172 ASN A N 1
ATOM 1379 C CA . ASN A 1 172 ? 1.929 10.588 35.114 1.00 83.75 172 ASN A CA 1
ATOM 1380 C C . ASN A 1 172 ? 1.533 10.854 36.575 1.00 83.75 172 ASN A C 1
ATOM 1382 O O . ASN A 1 172 ? 2.349 10.682 37.481 1.00 83.75 172 ASN A O 1
ATOM 1386 N N . SER A 1 173 ? 0.286 11.261 36.831 1.00 81.75 173 SER A N 1
ATOM 1387 C CA . SER A 1 173 ? -0.213 11.428 38.200 1.00 81.75 173 SER A CA 1
ATOM 1388 C C . SER A 1 173 ? -0.378 10.091 38.938 1.00 81.75 173 SER A C 1
ATOM 1390 O O . SER A 1 173 ? -0.207 10.046 40.158 1.00 81.75 173 SER A O 1
ATOM 1392 N N . LEU A 1 174 ? -0.633 9.001 38.200 1.00 77.25 174 LEU A N 1
ATOM 1393 C CA . LEU A 1 174 ? -0.811 7.643 38.728 1.00 77.25 174 LEU A CA 1
ATOM 1394 C C . LEU A 1 174 ? 0.510 6.894 38.947 1.00 77.25 174 LEU A C 1
ATOM 1396 O O . LEU A 1 174 ? 0.533 5.921 39.700 1.00 77.25 174 LEU A O 1
ATOM 1400 N N . SER A 1 175 ? 1.613 7.345 38.343 1.00 68.06 175 SER A N 1
ATOM 1401 C CA . SER A 1 175 ? 2.946 6.722 38.435 1.00 68.06 175 SER A CA 1
ATOM 1402 C C . SER A 1 175 ? 3.557 6.725 39.842 1.00 68.06 175 SER A C 1
ATOM 1404 O O . SER A 1 175 ? 4.639 6.185 40.048 1.00 68.06 175 SER A O 1
ATOM 1406 N N . LYS A 1 176 ? 2.893 7.352 40.821 1.00 68.62 176 LYS A N 1
ATOM 1407 C CA . LYS A 1 176 ? 3.344 7.420 42.218 1.00 68.62 176 LYS A CA 1
ATOM 1408 C C . LYS A 1 176 ? 3.110 6.123 43.002 1.00 68.62 176 LYS A C 1
ATOM 1410 O O . LYS A 1 176 ? 3.695 5.970 44.070 1.00 68.62 176 LYS A O 1
ATOM 1415 N N . ASN A 1 177 ? 2.302 5.196 42.481 1.00 66.88 177 ASN A N 1
ATOM 1416 C CA . ASN A 1 177 ? 2.005 3.921 43.132 1.00 66.88 177 ASN A CA 1
ATOM 1417 C C . ASN A 1 177 ? 2.693 2.769 42.376 1.00 66.88 177 ASN A C 1
ATOM 1419 O O . ASN A 1 177 ? 2.551 2.637 41.163 1.00 66.88 177 ASN A O 1
ATOM 1423 N N . ALA A 1 178 ? 3.426 1.906 43.086 1.00 66.25 178 ALA A N 1
ATOM 1424 C CA . ALA A 1 178 ? 4.144 0.780 42.474 1.00 66.25 178 ALA A CA 1
ATOM 1425 C C . ALA A 1 178 ? 3.202 -0.236 41.792 1.00 66.25 178 ALA A C 1
ATOM 1427 O O . ALA A 1 178 ? 3.572 -0.860 40.800 1.00 66.25 178 ALA A O 1
ATOM 1428 N N . GLU A 1 179 ? 1.964 -0.355 42.279 1.00 67.50 179 GLU A N 1
ATOM 1429 C CA . GLU A 1 179 ? 0.938 -1.258 41.737 1.00 67.50 179 GLU A CA 1
ATOM 1430 C C . GLU A 1 179 ? 0.386 -0.806 40.371 1.00 67.50 179 GLU A C 1
ATOM 1432 O O . GLU A 1 179 ? -0.119 -1.624 39.605 1.00 67.50 179 GLU A O 1
ATOM 1437 N N . THR A 1 180 ? 0.509 0.481 40.021 1.00 73.19 180 THR A N 1
ATOM 1438 C CA . THR A 1 180 ? -0.007 1.049 38.761 1.00 73.19 180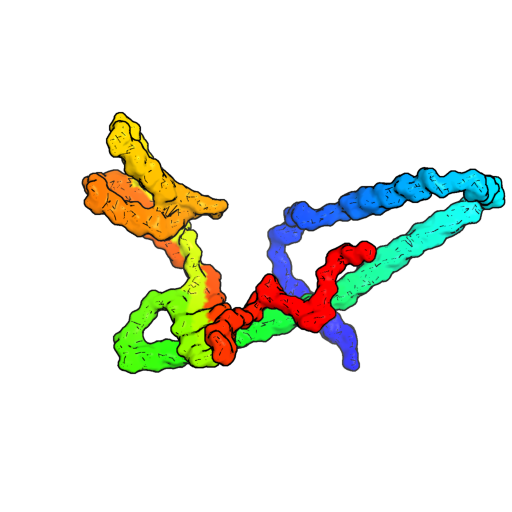 THR A CA 1
ATOM 1439 C C . THR A 1 180 ? 1.059 1.218 37.680 1.00 73.19 180 THR A C 1
ATOM 1441 O O . THR A 1 180 ? 0.714 1.573 36.552 1.00 73.19 180 THR A O 1
ATOM 1444 N N . ALA A 1 181 ? 2.328 0.913 37.964 1.00 78.50 181 ALA A N 1
ATOM 1445 C CA . ALA A 1 181 ? 3.437 1.088 37.022 1.00 78.50 181 ALA A CA 1
ATOM 1446 C C . ALA A 1 181 ? 3.238 0.306 35.707 1.00 78.50 181 ALA A C 1
ATOM 1448 O O . ALA A 1 181 ? 3.349 0.870 34.621 1.00 78.50 181 ALA A O 1
ATOM 1449 N N . ALA A 1 182 ? 2.823 -0.962 35.788 1.00 77.81 182 ALA A N 1
ATOM 1450 C CA . ALA A 1 182 ? 2.582 -1.790 34.600 1.00 77.81 182 ALA A CA 1
ATOM 1451 C C . ALA A 1 182 ? 1.451 -1.245 33.705 1.00 77.81 182 ALA A C 1
ATOM 1453 O O . ALA A 1 182 ? 1.465 -1.397 32.483 1.00 77.81 182 ALA A O 1
ATOM 1454 N N . LEU A 1 183 ? 0.459 -0.598 34.315 1.00 76.75 183 LEU A N 1
ATOM 1455 C CA . LEU A 1 183 ? -0.680 -0.020 33.614 1.00 76.75 183 LEU A CA 1
ATOM 1456 C C . LEU A 1 183 ? -0.316 1.323 32.963 1.00 76.75 183 LEU A C 1
ATOM 1458 O O . LEU A 1 183 ? -0.744 1.601 31.844 1.00 76.75 183 LEU A O 1
ATOM 1462 N N . VAL A 1 184 ? 0.520 2.117 33.633 1.00 81.69 184 VAL A N 1
ATOM 1463 C CA . VAL A 1 184 ? 1.132 3.337 33.090 1.00 81.69 184 VAL A CA 1
ATOM 1464 C C . VAL A 1 184 ? 1.939 3.014 31.828 1.00 81.69 184 VAL A C 1
ATOM 1466 O O . VAL A 1 184 ? 1.705 3.618 30.779 1.00 81.69 184 VAL A O 1
ATOM 1469 N N . ASP A 1 185 ? 2.809 2.005 31.892 1.00 84.19 185 ASP A N 1
ATOM 1470 C CA . ASP A 1 185 ? 3.624 1.570 30.752 1.00 84.19 185 ASP A CA 1
ATOM 1471 C C . ASP A 1 185 ? 2.763 1.073 29.585 1.00 84.19 185 ASP A C 1
ATOM 1473 O O . ASP A 1 185 ? 3.041 1.363 28.417 1.00 84.19 185 ASP A O 1
ATOM 1477 N N . MET A 1 186 ? 1.673 0.360 29.882 1.00 84.94 186 MET A N 1
ATOM 1478 C CA . MET A 1 186 ? 0.709 -0.069 28.870 1.00 84.94 186 MET A CA 1
ATOM 1479 C C . MET A 1 186 ? 0.091 1.132 28.146 1.00 84.94 186 MET A C 1
ATOM 1481 O O . MET A 1 186 ? 0.072 1.154 26.916 1.00 84.94 186 MET A O 1
ATOM 1485 N N . VAL A 1 187 ? -0.364 2.156 28.872 1.00 83.81 187 VAL A N 1
ATOM 1486 C CA . VAL A 1 187 ? -0.970 3.345 28.253 1.00 83.81 187 VAL A CA 1
ATOM 1487 C C . VAL A 1 187 ? 0.059 4.155 27.459 1.00 83.81 187 VAL A C 1
ATOM 1489 O O . VAL A 1 187 ? -0.249 4.597 26.352 1.00 83.81 187 VAL A O 1
ATOM 1492 N N . PHE A 1 188 ? 1.300 4.285 27.933 1.00 86.00 188 PHE A N 1
ATOM 1493 C CA . PHE A 1 188 ? 2.368 4.916 27.148 1.00 86.00 188 PHE A CA 1
ATOM 1494 C C . PHE A 1 188 ? 2.666 4.166 25.849 1.00 86.00 188 PHE A C 1
ATOM 1496 O O . PHE A 1 188 ? 2.862 4.789 24.803 1.00 86.00 188 PHE A O 1
ATOM 1503 N N . ASN A 1 189 ? 2.633 2.834 25.877 1.00 87.06 189 ASN A N 1
ATOM 1504 C CA . ASN A 1 189 ? 2.759 2.027 24.667 1.00 87.06 189 ASN A CA 1
ATOM 1505 C C . ASN A 1 189 ? 1.595 2.255 23.691 1.00 87.06 189 ASN A C 1
ATOM 1507 O O . ASN A 1 189 ? 1.811 2.252 22.475 1.00 87.06 189 ASN A O 1
ATOM 1511 N N . LEU A 1 190 ? 0.384 2.505 24.199 1.00 86.75 190 LEU A N 1
ATOM 1512 C CA . LEU A 1 190 ? -0.767 2.865 23.370 1.00 86.75 190 LEU A CA 1
ATOM 1513 C C . LEU A 1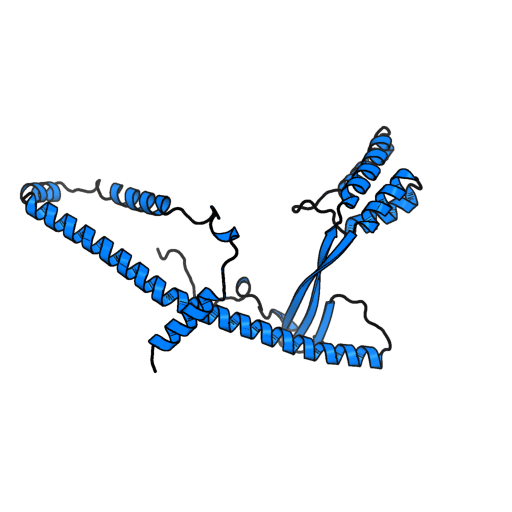 190 ? -0.630 4.258 22.756 1.00 86.75 190 LEU A C 1
ATOM 1515 O O . LEU A 1 190 ? -0.985 4.426 21.595 1.00 86.75 190 LEU A O 1
ATOM 1519 N N . LEU A 1 191 ? -0.062 5.223 23.482 1.00 85.94 191 LEU A N 1
ATOM 1520 C CA . LEU A 1 191 ? 0.203 6.583 22.994 1.00 85.94 191 LEU A CA 1
ATOM 1521 C C . LEU A 1 191 ? 1.452 6.687 22.105 1.00 85.94 191 LEU A C 1
ATOM 1523 O O . LEU A 1 191 ? 1.718 7.741 21.519 1.00 85.94 191 LEU A O 1
ATOM 1527 N N . LYS A 1 192 ? 2.233 5.608 21.983 1.00 86.19 192 LYS A N 1
ATOM 1528 C CA . LYS A 1 192 ? 3.467 5.606 21.201 1.00 86.19 192 LYS A CA 1
ATOM 1529 C C . LYS A 1 192 ? 3.171 5.855 19.723 1.00 86.19 192 LYS A C 1
ATOM 1531 O O . LYS A 1 192 ? 2.434 5.106 19.070 1.00 86.19 192 LYS A O 1
ATOM 1536 N N . LYS A 1 193 ? 3.826 6.885 19.194 1.00 83.69 193 LYS A N 1
ATOM 1537 C CA . LYS A 1 193 ? 3.824 7.228 17.773 1.00 83.69 193 LYS A CA 1
ATOM 1538 C C . LYS A 1 193 ? 4.530 6.147 16.950 1.00 83.69 193 LYS A C 1
ATOM 1540 O O . LYS A 1 193 ? 5.428 5.454 17.433 1.00 83.69 193 LYS A O 1
ATOM 1545 N N . ASP A 1 194 ? 4.082 5.958 15.719 1.00 81.00 194 ASP A N 1
ATOM 1546 C CA . ASP A 1 194 ? 4.748 5.115 14.735 1.00 81.00 194 ASP A CA 1
ATOM 1547 C C . ASP A 1 194 ? 6.015 5.794 14.177 1.00 81.00 194 ASP A C 1
ATOM 1549 O O . ASP A 1 194 ? 6.367 6.911 14.556 1.00 81.00 194 ASP A O 1
ATOM 1553 N N . ALA A 1 195 ? 6.713 5.116 13.261 1.00 74.25 195 ALA A N 1
ATOM 1554 C CA . ALA A 1 195 ? 7.920 5.653 12.624 1.00 74.25 195 ALA A CA 1
ATOM 1555 C C . ALA A 1 195 ? 7.669 6.944 11.817 1.00 74.25 195 ALA A C 1
ATOM 1557 O O . ALA A 1 195 ? 8.617 7.648 11.486 1.00 74.25 195 ALA A O 1
ATOM 1558 N N . LYS A 1 196 ? 6.406 7.256 11.500 1.00 70.06 196 LYS A N 1
ATOM 1559 C CA . LYS A 1 196 ? 5.985 8.463 10.781 1.00 70.06 196 LYS A CA 1
ATOM 1560 C C . LYS A 1 196 ? 5.520 9.575 11.728 1.00 70.06 196 LYS A C 1
ATOM 1562 O O . LYS A 1 196 ? 5.113 10.630 11.257 1.00 70.06 196 LYS A O 1
ATOM 1567 N N . GLY A 1 197 ? 5.589 9.361 13.045 1.00 73.81 197 GLY A N 1
ATOM 1568 C CA . GLY A 1 197 ? 5.186 10.340 14.054 1.00 73.81 197 GLY A CA 1
ATOM 15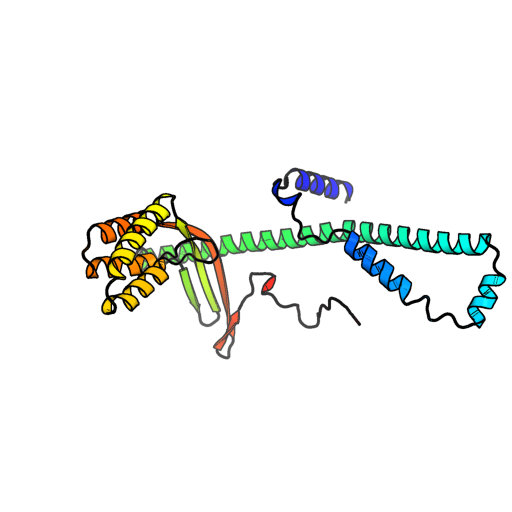69 C C . GLY A 1 197 ? 3.685 10.365 14.359 1.00 73.81 197 GLY A C 1
ATOM 1570 O O . GLY A 1 197 ? 3.250 11.223 15.128 1.00 73.81 197 GLY A O 1
ATOM 1571 N N . ASN A 1 198 ? 2.904 9.423 13.823 1.00 77.75 198 ASN A N 1
ATOM 1572 C CA . ASN A 1 198 ? 1.452 9.363 13.986 1.00 77.75 198 ASN A CA 1
ATOM 1573 C C . ASN A 1 198 ? 1.042 8.310 15.018 1.00 77.75 198 ASN A C 1
ATOM 1575 O O . ASN A 1 198 ? 1.708 7.291 15.201 1.00 77.75 198 ASN A O 1
ATOM 1579 N N . LEU A 1 199 ? -0.080 8.534 15.698 1.00 82.50 199 LEU A N 1
ATOM 1580 C CA . LEU A 1 199 ? -0.671 7.524 16.571 1.00 82.50 199 LEU A CA 1
ATOM 1581 C C . LEU A 1 199 ? -1.358 6.441 15.711 1.00 82.50 199 LEU A C 1
ATOM 1583 O O . LEU A 1 199 ? -1.874 6.732 14.634 1.00 82.50 199 LEU A O 1
ATOM 1587 N N . LYS A 1 200 ? -1.354 5.177 16.151 1.00 83.25 200 LYS A N 1
ATOM 1588 C CA . LYS A 1 200 ? -2.055 4.103 15.421 1.00 83.25 200 LYS A CA 1
ATOM 1589 C C . LYS A 1 200 ? -3.533 4.085 15.787 1.00 83.25 200 LYS A C 1
ATOM 1591 O O . LYS A 1 200 ? -3.852 4.024 16.973 1.00 83.25 200 LYS A O 1
ATOM 1596 N N . GLY A 1 201 ? -4.419 4.023 14.793 1.00 80.00 201 GLY A N 1
ATOM 1597 C CA . GLY A 1 201 ? -5.872 3.982 15.011 1.00 80.00 201 GLY A CA 1
ATOM 1598 C C . GLY A 1 201 ? -6.313 2.799 15.884 1.00 80.00 201 GLY A C 1
ATOM 1599 O O . GLY A 1 201 ? -7.146 2.949 16.775 1.00 80.00 201 GLY A O 1
ATOM 1600 N N . SER A 1 202 ? -5.670 1.635 15.725 1.00 82.06 202 SER A N 1
ATOM 1601 C CA . SER A 1 202 ? -5.946 0.450 16.552 1.00 82.06 202 SER A CA 1
ATOM 1602 C C . SER A 1 202 ? -5.713 0.695 18.048 1.00 82.06 202 SER A C 1
ATOM 1604 O O . SER A 1 202 ? -6.473 0.204 18.878 1.00 82.06 202 SER A O 1
ATOM 1606 N N . ARG A 1 203 ? -4.707 1.508 18.399 1.00 86.19 203 ARG A N 1
ATOM 1607 C CA . ARG A 1 203 ? -4.371 1.831 19.794 1.00 86.19 203 ARG A CA 1
ATOM 1608 C C . ARG A 1 203 ? -5.382 2.783 20.426 1.00 86.19 203 ARG A C 1
ATOM 1610 O O . ARG A 1 203 ? -5.580 2.739 21.633 1.00 86.19 203 ARG A O 1
ATOM 1617 N N . VAL A 1 204 ? -6.070 3.596 19.625 1.00 85.06 204 VAL A N 1
ATOM 1618 C CA . VAL A 1 204 ? -7.164 4.462 20.097 1.00 85.06 204 VAL A CA 1
ATOM 1619 C C . VAL A 1 204 ? -8.342 3.635 20.581 1.00 85.06 204 VAL A C 1
ATOM 1621 O O . VAL A 1 204 ? -8.884 3.906 21.647 1.00 85.06 204 VAL A O 1
ATOM 1624 N N . LEU A 1 205 ? -8.704 2.590 19.832 1.00 85.19 205 LEU A N 1
ATOM 1625 C CA . LEU A 1 205 ? -9.770 1.672 20.235 1.00 85.19 205 LEU A CA 1
ATOM 1626 C C . LEU A 1 205 ? -9.422 0.968 21.554 1.00 85.19 205 LEU A C 1
ATOM 1628 O O . LEU A 1 205 ? -10.294 0.732 22.387 1.00 85.19 205 LEU A O 1
ATOM 1632 N N . GLU A 1 206 ? -8.147 0.639 21.762 1.00 87.19 206 GLU A N 1
ATOM 1633 C CA . GLU A 1 206 ? -7.664 0.087 23.031 1.00 87.19 206 GLU A CA 1
ATOM 1634 C C . GLU A 1 206 ? -7.727 1.121 24.168 1.00 87.19 206 GLU A C 1
ATOM 1636 O O . GLU A 1 206 ? -8.209 0.792 25.253 1.00 87.19 206 GLU A O 1
ATOM 1641 N N . LEU A 1 207 ? -7.352 2.381 23.918 1.00 87.31 207 LEU A N 1
ATOM 1642 C CA . LEU A 1 207 ? -7.489 3.480 24.886 1.00 87.31 207 LEU A CA 1
ATOM 1643 C C . LEU A 1 207 ? -8.951 3.718 25.295 1.00 87.31 207 LEU A C 1
ATOM 1645 O O . LEU A 1 207 ? -9.233 3.880 26.481 1.00 87.31 207 LEU A O 1
ATOM 1649 N N . GLN A 1 208 ? -9.890 3.662 24.349 1.00 86.00 208 GLN A N 1
ATOM 1650 C CA . GLN A 1 208 ? -11.330 3.774 24.624 1.00 86.00 208 GLN A CA 1
ATOM 1651 C C . GLN A 1 208 ? -11.847 2.638 25.512 1.00 86.00 208 GLN A C 1
ATOM 1653 O O . GLN A 1 208 ? -12.684 2.855 26.381 1.00 86.00 208 GLN A O 1
ATOM 1658 N N . LYS A 1 209 ? -11.322 1.417 25.362 1.00 86.81 209 LYS A N 1
ATOM 1659 C CA . LYS A 1 209 ? -11.669 0.309 26.271 1.00 86.81 209 LYS A CA 1
ATOM 1660 C C . LYS A 1 209 ? -11.131 0.531 27.685 1.00 86.81 209 LYS A C 1
ATOM 1662 O O . LYS A 1 209 ? -11.745 0.079 28.652 1.00 86.81 209 LYS A O 1
ATOM 1667 N N . LEU A 1 210 ? -9.981 1.196 27.818 1.00 83.50 210 LEU A N 1
ATOM 1668 C CA . LEU A 1 210 ? -9.417 1.557 29.119 1.00 83.50 210 LEU A CA 1
ATOM 1669 C C . LEU A 1 210 ? -10.187 2.705 29.783 1.00 83.50 210 LEU A C 1
ATOM 1671 O O . LEU A 1 210 ? -10.292 2.715 31.008 1.00 83.50 210 LEU A O 1
ATOM 1675 N N . GLU A 1 211 ? -10.791 3.613 29.011 1.00 80.56 211 GLU A N 1
ATOM 1676 C CA . GLU A 1 211 ? -11.642 4.698 29.531 1.00 80.56 211 GLU A CA 1
ATOM 1677 C C . GLU A 1 211 ? -12.735 4.158 30.459 1.00 80.56 211 GLU A C 1
ATOM 1679 O O . GLU A 1 211 ? -12.902 4.650 31.577 1.00 80.56 211 GLU A O 1
ATOM 1684 N N . THR A 1 212 ? -13.409 3.082 30.041 1.00 76.56 212 THR A N 1
ATOM 1685 C CA . THR A 1 212 ? -14.463 2.426 30.829 1.00 76.56 212 THR A CA 1
ATOM 1686 C C . THR A 1 212 ? -13.951 1.873 32.164 1.00 76.56 212 THR A C 1
ATOM 1688 O O . THR A 1 212 ? -14.723 1.759 33.111 1.00 76.56 212 THR A O 1
ATOM 1691 N N . LYS A 1 213 ? -12.658 1.535 32.265 1.00 76.62 213 LYS A N 1
ATOM 1692 C CA . LYS A 1 213 ? -12.054 0.979 33.487 1.00 76.62 213 LYS A CA 1
ATOM 1693 C C . LYS A 1 213 ? -11.599 2.052 34.473 1.00 76.62 213 LYS A C 1
ATOM 1695 O O . LYS A 1 213 ? -11.722 1.847 35.674 1.00 76.62 213 LYS A O 1
ATOM 1700 N N . PHE A 1 214 ? -11.061 3.169 33.986 1.00 73.81 214 PHE A N 1
ATOM 1701 C CA . PHE A 1 214 ? -10.541 4.234 34.851 1.00 73.81 214 PHE A CA 1
ATOM 1702 C C . PHE A 1 214 ? -11.614 5.204 35.342 1.00 73.81 214 PHE A C 1
ATOM 1704 O O . PHE A 1 214 ? -11.431 5.803 36.398 1.00 73.81 214 PHE A O 1
ATOM 1711 N N . ASN A 1 215 ? -12.698 5.381 34.575 1.00 76.12 215 ASN A N 1
ATOM 1712 C CA . ASN A 1 215 ? -13.821 6.272 34.892 1.00 76.12 215 ASN A CA 1
ATOM 1713 C C . ASN A 1 215 ? -13.387 7.664 35.410 1.00 76.12 215 ASN A C 1
ATOM 1715 O O . ASN A 1 215 ? -13.981 8.222 36.332 1.00 76.12 215 ASN A O 1
ATOM 1719 N N . ASN A 1 216 ? -12.310 8.214 34.841 1.00 85.00 216 ASN A N 1
ATOM 1720 C CA . ASN A 1 216 ? -11.769 9.520 35.198 1.00 85.00 216 ASN A CA 1
ATOM 1721 C C . ASN A 1 216 ? -12.111 10.548 34.113 1.00 85.00 216 ASN A C 1
ATOM 1723 O O . ASN A 1 216 ? -11.940 10.279 32.924 1.00 85.00 216 ASN A O 1
ATOM 1727 N N . ALA A 1 217 ? -12.562 11.733 34.529 1.00 85.31 217 ALA A N 1
ATOM 1728 C CA . ALA A 1 217 ? -13.007 12.783 33.617 1.00 85.31 217 ALA A CA 1
ATOM 1729 C C . ALA A 1 217 ? -11.880 13.330 32.723 1.00 85.31 217 ALA A C 1
ATOM 1731 O O . ALA A 1 217 ? -12.102 13.521 31.531 1.00 85.31 217 ALA A O 1
ATOM 1732 N N . GLU A 1 218 ? -10.671 13.532 33.260 1.00 83.81 218 GLU A N 1
ATOM 1733 C CA . GLU A 1 218 ? -9.528 14.041 32.487 1.00 83.81 218 GLU A CA 1
ATOM 1734 C C . GLU A 1 218 ? -9.014 13.003 31.482 1.00 83.81 218 GLU A C 1
ATOM 1736 O O . GLU A 1 218 ? -8.723 13.338 30.333 1.00 83.81 218 GLU A O 1
ATOM 1741 N N . PHE A 1 219 ? -8.955 11.730 31.886 1.00 86.81 219 PHE A N 1
ATOM 1742 C CA . PHE A 1 219 ? -8.584 10.633 30.990 1.00 86.81 219 PHE A CA 1
ATOM 1743 C C . PHE A 1 219 ? -9.615 10.444 29.870 1.00 86.81 219 PHE A C 1
ATOM 1745 O O . PHE A 1 219 ? -9.245 10.355 28.702 1.00 86.81 219 PHE A O 1
ATOM 1752 N N . SER A 1 220 ? -10.906 10.426 30.219 1.00 88.81 220 SER A N 1
ATOM 1753 C CA . SER A 1 220 ? -12.018 10.306 29.268 1.00 88.81 220 SER A CA 1
ATOM 1754 C C . SER A 1 220 ? -12.018 11.440 28.248 1.00 88.81 220 SER A C 1
ATOM 1756 O O . SER A 1 220 ? -12.134 11.190 27.051 1.00 88.81 220 SER A O 1
ATOM 1758 N N . ASP A 1 221 ? -11.827 12.680 28.698 1.00 89.31 221 ASP A N 1
ATOM 1759 C CA . ASP A 1 221 ? -11.751 13.841 27.816 1.00 89.31 221 ASP A CA 1
ATOM 1760 C C . ASP A 1 221 ? -10.551 13.752 26.859 1.00 89.31 221 ASP A C 1
ATOM 1762 O O . ASP A 1 221 ? -10.705 13.917 25.648 1.00 89.31 221 ASP A O 1
ATOM 1766 N N . GLY A 1 222 ? -9.370 13.383 27.368 1.00 89.31 222 GLY A N 1
ATOM 1767 C CA . GLY A 1 222 ? -8.185 13.160 26.539 1.00 89.31 222 GLY A CA 1
ATOM 1768 C C . GLY A 1 222 ? -8.396 12.075 25.477 1.00 89.31 222 GLY A C 1
ATOM 1769 O O . GLY A 1 222 ? -8.107 12.298 24.301 1.00 89.31 222 GLY A O 1
ATOM 1770 N N . VAL A 1 223 ? -8.961 10.924 25.857 1.00 89.88 223 VAL A N 1
ATOM 1771 C CA . VAL A 1 223 ? -9.258 9.819 24.928 1.00 89.88 223 VAL A CA 1
ATOM 1772 C C . VAL A 1 223 ? -10.312 10.219 23.892 1.00 89.88 223 VAL A C 1
ATOM 1774 O O . VAL A 1 223 ? -10.160 9.886 22.716 1.00 89.88 223 VAL A O 1
ATOM 1777 N N . LYS A 1 224 ? -11.343 10.976 24.282 1.00 90.50 224 LYS A N 1
ATOM 1778 C CA . LYS A 1 224 ? -12.363 11.496 23.359 1.00 90.50 224 LYS A CA 1
ATOM 1779 C C . LYS A 1 224 ? -11.783 12.472 22.345 1.00 90.50 224 LYS A C 1
ATOM 1781 O O . LYS A 1 224 ? -12.126 12.368 21.171 1.00 90.50 224 LYS A O 1
ATOM 1786 N N . ILE A 1 225 ? -10.890 13.368 22.765 1.00 89.12 225 ILE A N 1
ATOM 1787 C CA . ILE A 1 225 ? -10.194 14.293 21.858 1.00 89.12 225 ILE A CA 1
ATOM 1788 C C . ILE A 1 225 ? -9.346 13.506 20.855 1.00 89.12 225 ILE A C 1
ATOM 1790 O O . ILE A 1 225 ? -9.469 13.728 19.655 1.00 89.12 225 ILE A O 1
ATOM 1794 N N . ILE A 1 226 ? -8.563 12.523 21.317 1.00 88.06 226 ILE A N 1
ATOM 1795 C CA . ILE A 1 226 ? -7.781 11.646 20.427 1.00 88.06 226 ILE A CA 1
ATOM 1796 C C . ILE A 1 226 ? -8.706 10.915 19.441 1.00 88.06 226 ILE A C 1
ATOM 1798 O O . ILE A 1 226 ? -8.432 10.869 18.246 1.00 88.06 226 ILE A O 1
ATOM 1802 N N . ALA A 1 227 ? -9.822 10.357 19.911 1.00 88.25 227 ALA A N 1
ATOM 1803 C CA . ALA A 1 227 ? -10.762 9.648 19.049 1.00 88.25 227 ALA A CA 1
ATOM 1804 C C . ALA A 1 227 ? -11.444 10.567 18.022 1.00 88.25 227 ALA A C 1
ATOM 1806 O O . ALA A 1 227 ? -11.637 10.163 16.878 1.00 88.25 227 ALA A O 1
ATOM 1807 N N . ALA A 1 228 ? -11.785 11.800 18.403 1.00 88.38 228 ALA A N 1
ATOM 1808 C CA . ALA A 1 228 ? -12.368 12.792 17.502 1.00 88.38 228 ALA A CA 1
ATOM 1809 C C . ALA A 1 228 ? -11.368 13.271 16.435 1.00 88.38 228 ALA A C 1
ATOM 1811 O O . ALA A 1 228 ? -11.765 13.505 15.284 1.00 88.38 228 ALA A O 1
ATOM 1812 N N . ALA A 1 229 ? -10.089 13.345 16.821 1.00 86.81 229 ALA A N 1
ATOM 1813 C CA . ALA A 1 229 ? -8.971 13.722 15.969 1.00 86.81 229 ALA A CA 1
ATOM 1814 C C . ALA A 1 229 ? -8.625 12.673 14.907 1.00 86.81 229 ALA A C 1
ATOM 1816 O O . ALA A 1 229 ? -7.983 12.988 13.905 1.00 86.81 229 ALA A O 1
ATOM 1817 N N . TYR A 1 230 ? -9.038 11.418 15.111 1.00 87.81 230 TYR A N 1
ATOM 1818 C CA . TYR A 1 230 ? -8.767 10.332 14.180 1.00 87.81 230 TYR A CA 1
ATOM 1819 C C . TYR A 1 230 ? -9.610 10.471 12.904 1.00 87.81 230 TYR A C 1
ATOM 1821 O O . TYR A 1 230 ? -10.836 10.322 12.910 1.00 87.81 230 TYR A O 1
ATOM 1829 N N . LYS A 1 231 ? -8.936 10.740 11.783 1.00 84.25 231 LYS A N 1
ATOM 1830 C CA . LYS A 1 231 ? -9.516 10.883 10.444 1.00 84.25 231 LYS A CA 1
ATOM 1831 C C . LYS A 1 231 ? -8.891 9.843 9.509 1.00 84.25 231 LYS A C 1
ATOM 1833 O O . LYS A 1 231 ? -7.892 10.139 8.856 1.00 84.25 231 LYS A O 1
ATOM 1838 N N . PRO A 1 232 ? -9.433 8.617 9.421 1.00 82.19 232 PRO A N 1
ATOM 1839 C CA . PRO A 1 232 ? -8.914 7.619 8.493 1.00 82.19 232 PRO A CA 1
ATOM 1840 C C . PRO A 1 232 ? -9.025 8.120 7.048 1.00 82.19 232 PRO A C 1
ATOM 1842 O O . PRO A 1 232 ? -10.104 8.506 6.595 1.00 82.19 232 PRO A O 1
ATOM 1845 N N . VAL A 1 233 ? -7.915 8.086 6.310 1.00 79.69 233 VAL A N 1
ATOM 1846 C CA . VAL A 1 233 ? -7.859 8.499 4.902 1.00 79.69 233 VAL A CA 1
ATOM 1847 C C . VAL A 1 233 ? -7.607 7.275 4.039 1.00 79.69 233 VAL A C 1
ATOM 1849 O O . VAL A 1 233 ? -6.659 6.526 4.267 1.00 79.69 233 VAL A O 1
ATOM 1852 N N . ARG A 1 234 ? -8.438 7.062 3.017 1.00 82.69 234 ARG A N 1
ATOM 1853 C CA . ARG A 1 234 ? -8.192 6.013 2.020 1.00 82.69 234 ARG A CA 1
ATOM 1854 C C . ARG A 1 234 ? -6.910 6.332 1.250 1.00 82.69 234 ARG A C 1
ATOM 1856 O O . ARG A 1 234 ? -6.827 7.383 0.623 1.00 82.69 234 ARG A O 1
ATOM 1863 N N . SER A 1 235 ? -5.952 5.410 1.257 1.00 79.69 235 SER A N 1
ATOM 1864 C CA . SER A 1 235 ? -4.634 5.611 0.655 1.00 79.69 235 SER A CA 1
ATOM 1865 C C . SER A 1 235 ? -4.553 5.102 -0.780 1.00 79.69 235 SER A C 1
ATOM 1867 O O . SER A 1 235 ? -4.201 5.860 -1.678 1.00 79.69 235 SER A O 1
ATOM 1869 N N . CYS A 1 236 ? -4.895 3.837 -1.034 1.00 84.00 236 CYS A N 1
ATOM 1870 C CA . CYS A 1 236 ? -4.840 3.274 -2.381 1.00 84.00 236 CYS A CA 1
ATOM 1871 C C . CYS A 1 236 ? -5.822 2.120 -2.591 1.00 84.00 236 CYS A C 1
ATOM 1873 O O . CYS A 1 236 ? -6.103 1.347 -1.681 1.00 84.00 236 CYS A O 1
ATOM 1875 N N . TRP A 1 237 ? -6.310 1.988 -3.823 1.00 87.88 237 TRP A N 1
ATOM 1876 C CA . TRP A 1 237 ? -7.018 0.797 -4.295 1.00 87.88 237 TRP A CA 1
ATOM 1877 C C . TRP A 1 237 ? -6.021 -0.280 -4.705 1.00 87.88 237 TRP A C 1
ATOM 1879 O O . TRP A 1 237 ? -5.030 0.046 -5.368 1.00 87.88 237 TRP A O 1
ATOM 1889 N N . PHE A 1 238 ? -6.303 -1.539 -4.391 1.00 90.31 238 PHE A N 1
ATOM 1890 C CA . PHE A 1 238 ? -5.437 -2.664 -4.728 1.00 90.31 238 PHE A CA 1
ATOM 1891 C C . PHE A 1 238 ? -6.213 -3.861 -5.273 1.00 90.31 238 PHE A C 1
ATOM 1893 O O . PHE A 1 238 ? -7.415 -3.998 -5.041 1.00 90.31 238 PHE A O 1
ATOM 1900 N N . ILE A 1 239 ? -5.481 -4.698 -6.006 1.00 91.94 239 ILE A N 1
ATOM 1901 C CA . ILE A 1 239 ? -5.909 -5.998 -6.510 1.00 91.94 239 ILE A CA 1
ATOM 1902 C C . ILE A 1 239 ? -4.779 -6.970 -6.179 1.00 91.94 239 ILE A C 1
ATOM 1904 O O . ILE A 1 239 ? -3.615 -6.671 -6.446 1.00 91.94 239 ILE A O 1
ATOM 1908 N N . GLU A 1 240 ? -5.123 -8.104 -5.594 1.00 92.81 240 GLU A N 1
ATOM 1909 C CA . GLU A 1 240 ? -4.235 -9.241 -5.372 1.00 92.81 240 GLU A CA 1
ATOM 1910 C C . GLU A 1 240 ? -4.864 -10.450 -6.058 1.00 92.81 240 GLU A C 1
ATOM 1912 O O . GLU A 1 240 ? -6.070 -10.665 -5.944 1.00 92.81 240 GLU A O 1
ATOM 1917 N N . ALA A 1 241 ? -4.075 -11.208 -6.815 1.00 93.38 241 ALA A N 1
ATOM 1918 C CA . ALA A 1 241 ? -4.579 -12.329 -7.594 1.00 93.38 241 ALA A CA 1
ATOM 1919 C C . ALA A 1 241 ? -3.652 -13.541 -7.477 1.00 93.38 241 ALA A C 1
ATOM 1921 O O . ALA A 1 241 ? -2.427 -13.406 -7.401 1.00 93.38 241 ALA A O 1
ATOM 1922 N N . TYR A 1 242 ? -4.260 -14.722 -7.458 1.00 92.06 242 TYR A N 1
ATOM 1923 C CA . TYR A 1 242 ? -3.590 -16.007 -7.342 1.00 92.06 242 TYR A CA 1
ATOM 1924 C C . TYR A 1 242 ? -4.233 -17.019 -8.288 1.00 92.06 242 TYR A C 1
ATOM 1926 O O . TYR A 1 242 ? -5.457 -17.070 -8.407 1.00 92.06 242 TYR A O 1
ATOM 1934 N N . THR A 1 243 ? -3.409 -17.861 -8.898 1.00 91.25 243 THR A N 1
ATOM 1935 C CA . THR A 1 243 ? -3.841 -19.065 -9.615 1.00 91.25 243 THR A CA 1
ATOM 1936 C C . THR A 1 243 ? -3.699 -20.264 -8.687 1.00 91.25 243 THR A C 1
ATOM 1938 O O . THR A 1 243 ? -2.719 -20.356 -7.946 1.00 91.25 243 THR A O 1
ATOM 1941 N N . ILE A 1 244 ? -4.663 -21.177 -8.712 1.00 89.25 244 ILE A N 1
ATOM 1942 C CA . ILE A 1 244 ? -4.594 -22.450 -7.992 1.00 89.25 244 ILE A CA 1
ATOM 1943 C C . ILE A 1 244 ? -4.213 -23.523 -9.009 1.00 89.25 244 ILE A C 1
ATOM 1945 O O . ILE A 1 244 ? -4.869 -23.663 -10.037 1.00 89.25 244 ILE A O 1
ATOM 1949 N N . LEU A 1 245 ? -3.110 -24.222 -8.751 1.00 87.56 245 LEU A N 1
ATOM 1950 C CA . LEU A 1 245 ? -2.649 -25.340 -9.572 1.00 87.56 245 LEU A CA 1
ATOM 1951 C C . LEU A 1 245 ? -3.400 -26.632 -9.211 1.00 87.56 245 LEU A C 1
ATOM 1953 O O . LEU A 1 245 ? -4.021 -26.720 -8.153 1.00 87.56 245 LEU A O 1
ATOM 1957 N N . ASP A 1 246 ? -3.280 -27.657 -10.058 1.00 83.88 246 ASP A N 1
ATOM 1958 C CA . ASP A 1 246 ? -3.937 -28.963 -9.873 1.00 83.88 246 ASP A CA 1
ATOM 1959 C C . ASP A 1 246 ? -3.549 -29.670 -8.558 1.00 83.88 246 ASP A C 1
ATOM 1961 O O . ASP A 1 246 ? -4.307 -30.482 -8.030 1.00 83.88 246 ASP A O 1
ATOM 1965 N N . ASP A 1 247 ? -2.379 -29.349 -7.997 1.00 84.25 247 ASP A N 1
ATOM 1966 C CA . ASP A 1 247 ? -1.906 -29.836 -6.693 1.00 84.25 247 ASP A CA 1
ATOM 1967 C C . ASP A 1 247 ? -2.469 -29.034 -5.496 1.00 84.25 247 ASP A C 1
ATOM 1969 O O . ASP A 1 247 ? -2.108 -29.284 -4.344 1.00 84.25 247 ASP A O 1
ATOM 1973 N N . GLY A 1 248 ? -3.345 -28.058 -5.756 1.00 80.75 248 GLY A N 1
ATOM 1974 C CA . GLY A 1 248 ? -3.925 -27.143 -4.774 1.00 80.75 248 GLY A CA 1
ATOM 1975 C C . GLY A 1 248 ? -3.009 -25.982 -4.372 1.00 80.75 248 GLY A C 1
ATOM 1976 O O . GLY A 1 248 ? -3.376 -25.178 -3.508 1.00 80.75 248 GLY A O 1
ATOM 1977 N N . LYS A 1 249 ? -1.816 -25.854 -4.966 1.00 87.62 249 LYS A N 1
ATOM 1978 C CA . LYS A 1 249 ? -0.869 -24.788 -4.629 1.00 87.62 249 LYS A CA 1
ATOM 1979 C C . LYS A 1 249 ? -1.314 -23.451 -5.217 1.00 87.62 249 LYS A C 1
ATOM 1981 O O . LYS A 1 249 ? -1.544 -23.318 -6.417 1.00 87.62 249 LYS A O 1
ATOM 1986 N N . LYS A 1 250 ? -1.355 -22.422 -4.364 1.00 87.75 250 LYS A N 1
ATOM 1987 C CA . LYS A 1 250 ? -1.600 -21.029 -4.761 1.00 87.75 250 LYS A CA 1
ATOM 1988 C C . LYS A 1 250 ? -0.317 -20.384 -5.288 1.00 87.75 250 LYS A C 1
ATOM 1990 O O . LYS A 1 250 ? 0.664 -20.261 -4.554 1.00 87.75 250 LYS A O 1
ATOM 1995 N N . VAL A 1 251 ? -0.340 -19.931 -6.536 1.00 90.31 251 VAL A N 1
ATOM 1996 C CA . VAL A 1 251 ? 0.733 -19.169 -7.187 1.00 90.31 251 VAL A CA 1
ATOM 1997 C C . VAL A 1 251 ? 0.281 -17.724 -7.346 1.00 90.31 251 VAL A C 1
ATOM 1999 O O . VAL A 1 251 ? -0.783 -17.463 -7.898 1.00 90.31 251 VAL A O 1
ATOM 2002 N N . ASN A 1 252 ? 1.068 -16.774 -6.840 1.00 91.56 252 ASN A N 1
ATOM 2003 C CA . ASN A 1 252 ? 0.755 -15.353 -6.966 1.00 91.56 252 ASN A CA 1
ATOM 2004 C C . ASN A 1 252 ? 0.902 -14.883 -8.418 1.00 91.56 252 ASN A C 1
ATOM 2006 O O . ASN A 1 252 ? 1.864 -15.246 -9.090 1.00 91.56 252 ASN A O 1
ATOM 2010 N N . ILE A 1 253 ? -0.027 -14.041 -8.869 1.00 91.19 253 ILE A N 1
ATOM 2011 C CA . ILE A 1 253 ? 0.101 -13.290 -10.116 1.00 91.19 253 ILE A CA 1
ATOM 2012 C C . ILE A 1 253 ? 0.738 -11.937 -9.761 1.00 91.19 253 ILE A C 1
ATOM 2014 O O . ILE A 1 253 ? 0.062 -11.093 -9.159 1.00 91.19 253 ILE A O 1
ATOM 2018 N N . PRO A 1 254 ? 2.023 -11.705 -10.088 1.00 90.19 254 PRO A N 1
ATOM 2019 C CA . PRO A 1 254 ? 2.703 -10.476 -9.712 1.00 90.19 254 PRO A CA 1
ATOM 2020 C C . PRO A 1 254 ? 2.194 -9.310 -10.562 1.00 90.19 254 PRO A C 1
ATOM 2022 O O . PRO A 1 254 ? 2.347 -9.282 -11.780 1.00 90.19 254 PRO A O 1
ATOM 2025 N N . LEU A 1 255 ? 1.601 -8.316 -9.901 1.00 89.31 255 LEU A N 1
ATOM 2026 C CA . LEU A 1 255 ? 1.105 -7.084 -10.533 1.00 89.31 255 LEU A CA 1
ATOM 2027 C C . LEU A 1 255 ? 2.029 -5.880 -10.286 1.00 89.31 255 LEU A C 1
ATOM 2029 O O . LEU A 1 255 ? 1.713 -4.757 -10.669 1.00 89.31 255 LEU A O 1
ATOM 2033 N N . ALA A 1 256 ? 3.166 -6.102 -9.627 1.00 86.94 256 ALA A N 1
ATOM 2034 C CA . ALA A 1 256 ? 4.204 -5.106 -9.410 1.00 86.94 256 ALA A CA 1
ATOM 2035 C C . ALA A 1 256 ? 5.514 -5.601 -10.025 1.00 86.94 256 ALA A C 1
ATOM 2037 O O . ALA A 1 256 ? 5.906 -6.743 -9.796 1.00 86.94 256 ALA A O 1
ATOM 2038 N N . MET A 1 257 ? 6.221 -4.726 -10.747 1.00 84.69 257 MET A N 1
ATOM 2039 C CA . MET A 1 257 ? 7.497 -5.066 -11.399 1.00 84.69 257 MET A CA 1
ATOM 2040 C C . MET A 1 257 ? 8.548 -5.597 -10.416 1.00 84.69 257 MET A C 1
ATOM 2042 O O . MET A 1 257 ? 9.330 -6.462 -10.774 1.00 84.69 257 MET A O 1
ATOM 2046 N N . SER A 1 258 ? 8.549 -5.120 -9.166 1.00 86.38 258 SER A N 1
ATOM 2047 C CA . SER A 1 258 ? 9.455 -5.597 -8.109 1.00 86.38 258 SER A CA 1
ATOM 2048 C C . SER A 1 258 ? 9.149 -7.010 -7.610 1.00 86.38 258 SER A C 1
ATOM 2050 O O . SER A 1 258 ? 9.954 -7.586 -6.888 1.00 86.38 258 SER A O 1
ATOM 2052 N N . SER A 1 259 ? 7.956 -7.520 -7.906 1.00 86.25 259 SER A N 1
ATOM 2053 C CA . SER A 1 259 ? 7.487 -8.844 -7.493 1.00 86.25 259 SER A CA 1
ATOM 2054 C C . SER A 1 259 ? 7.476 -9.839 -8.652 1.00 86.25 259 SER A C 1
ATOM 2056 O O . SER A 1 259 ? 7.224 -11.015 -8.423 1.00 86.25 259 SER A O 1
ATOM 2058 N N . ALA A 1 260 ? 7.698 -9.371 -9.882 1.00 88.19 260 ALA A N 1
ATOM 2059 C CA . ALA A 1 260 ? 7.792 -10.215 -11.058 1.00 88.19 260 ALA A CA 1
ATOM 2060 C C . ALA A 1 260 ? 9.235 -10.702 -11.225 1.00 88.19 260 ALA A C 1
ATOM 2062 O O . ALA A 1 260 ? 10.162 -9.893 -11.276 1.00 88.19 260 ALA A O 1
ATOM 2063 N N . ASP A 1 261 ? 9.411 -12.017 -11.325 1.00 86.31 261 ASP A N 1
ATOM 2064 C CA . ASP A 1 261 ? 10.706 -12.612 -11.638 1.00 86.31 261 ASP A CA 1
ATOM 2065 C C . ASP A 1 261 ? 11.073 -12.405 -13.113 1.00 86.31 261 ASP A C 1
ATOM 2067 O O . ASP A 1 261 ? 10.216 -12.215 -13.984 1.00 86.31 261 ASP A O 1
ATOM 2071 N N . PHE A 1 262 ? 12.373 -12.467 -13.402 1.00 87.56 262 PHE A N 1
ATOM 2072 C CA . PHE A 1 262 ? 12.846 -12.516 -14.778 1.00 87.56 262 PHE A CA 1
ATOM 2073 C C . PHE A 1 262 ? 12.351 -13.788 -15.4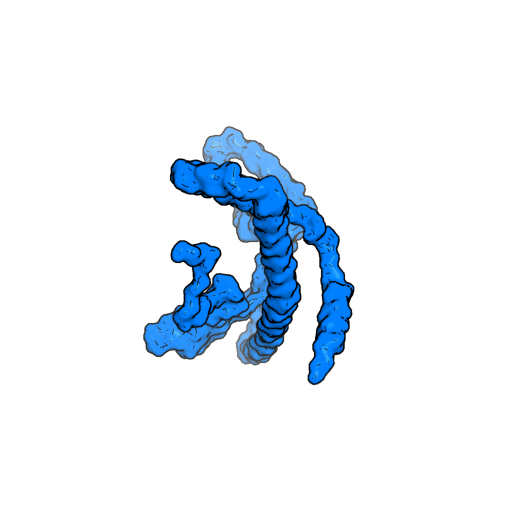85 1.00 87.56 262 PHE A C 1
ATOM 2075 O O . PHE A 1 262 ? 12.191 -14.834 -14.850 1.00 87.56 262 PHE A O 1
ATOM 2082 N N . PRO A 1 263 ? 12.125 -13.731 -16.811 1.00 84.31 263 PRO A N 1
ATOM 2083 C CA . PRO A 1 263 ? 11.766 -14.918 -17.571 1.00 84.31 263 PRO A CA 1
ATOM 2084 C C . PRO A 1 263 ? 12.875 -15.976 -17.488 1.00 84.31 263 PRO A C 1
ATOM 2086 O O . PRO A 1 263 ? 14.062 -15.655 -17.387 1.00 84.31 263 PRO A O 1
ATOM 2089 N N . ALA A 1 264 ? 12.483 -17.249 -17.568 1.00 82.94 264 ALA A N 1
ATOM 2090 C CA . ALA A 1 264 ? 13.413 -18.370 -17.495 1.00 82.94 264 ALA A CA 1
ATOM 2091 C C . ALA A 1 264 ? 14.551 -18.231 -18.525 1.00 82.94 264 ALA A C 1
ATOM 2093 O O . ALA A 1 264 ? 14.308 -17.997 -19.709 1.00 82.94 264 ALA A O 1
ATOM 2094 N N . GLY A 1 265 ? 15.793 -18.391 -18.061 1.00 80.12 265 GLY A N 1
ATOM 2095 C CA . GLY A 1 265 ? 16.999 -18.282 -18.889 1.00 80.12 265 GLY A CA 1
ATOM 2096 C C . GLY A 1 265 ? 17.618 -16.882 -18.955 1.00 80.12 265 GLY A C 1
ATOM 2097 O O . GLY A 1 265 ? 18.674 -16.731 -19.566 1.00 80.12 265 GLY A O 1
ATOM 2098 N N . TYR A 1 266 ? 17.015 -15.875 -18.315 1.00 85.88 266 TYR A N 1
ATOM 2099 C CA . TYR A 1 266 ? 17.623 -14.556 -18.163 1.00 85.88 266 TYR A CA 1
ATOM 2100 C C . TYR A 1 266 ? 18.102 -14.324 -16.726 1.00 85.88 266 TYR A C 1
ATOM 2102 O O . TYR A 1 266 ? 17.304 -14.259 -15.795 1.00 85.88 266 TYR A O 1
ATOM 2110 N N . GLU A 1 267 ? 19.411 -14.130 -16.565 1.00 82.06 267 GLU A N 1
ATOM 2111 C CA . GLU A 1 267 ? 20.023 -13.670 -15.319 1.00 82.06 267 GLU A CA 1
ATOM 2112 C C . GLU A 1 267 ? 20.736 -12.339 -15.549 1.00 82.06 267 GLU A C 1
ATOM 2114 O O . GLU A 1 267 ? 21.616 -12.215 -16.406 1.00 82.06 267 GLU A O 1
ATOM 2119 N N . PHE A 1 268 ? 20.371 -11.334 -14.755 1.00 83.19 268 PHE A N 1
ATOM 2120 C CA . PHE A 1 268 ? 21.062 -10.054 -14.740 1.00 83.19 268 PHE A CA 1
ATOM 2121 C C . PHE A 1 268 ? 22.098 -10.026 -13.614 1.00 83.19 268 PHE A C 1
ATOM 2123 O O . PHE A 1 268 ? 21.772 -10.273 -12.455 1.00 83.19 268 PHE A O 1
ATOM 2130 N N . GLN A 1 269 ? 23.341 -9.672 -13.944 1.00 82.62 269 GLN A N 1
ATOM 2131 C CA . GLN A 1 269 ? 24.417 -9.481 -12.973 1.00 82.62 269 GLN A CA 1
ATOM 2132 C C . GLN A 1 269 ? 24.995 -8.075 -13.130 1.00 82.62 269 GLN A C 1
ATOM 2134 O O . GLN A 1 269 ? 25.427 -7.701 -14.218 1.00 82.62 269 GLN A O 1
ATOM 2139 N N . PHE A 1 270 ? 25.021 -7.306 -12.037 1.00 72.31 270 PHE A N 1
ATOM 2140 C CA . PHE A 1 270 ? 25.523 -5.926 -12.038 1.00 72.31 270 PHE A CA 1
ATOM 2141 C C . PHE A 1 270 ? 27.012 -5.826 -12.391 1.00 72.31 270 PHE A C 1
ATOM 2143 O O . PHE A 1 270 ? 27.418 -4.850 -13.009 1.00 72.31 270 PHE A O 1
ATOM 2150 N N . ASN A 1 271 ? 27.811 -6.836 -12.037 1.00 69.38 271 ASN A N 1
ATOM 2151 C CA . ASN A 1 271 ? 29.241 -6.887 -12.323 1.00 69.38 271 ASN A CA 1
ATOM 2152 C C . ASN A 1 271 ? 29.585 -8.292 -12.827 1.00 69.38 271 ASN A C 1
ATOM 2154 O O . ASN A 1 271 ? 29.749 -9.208 -12.022 1.00 69.38 271 ASN A O 1
ATOM 2158 N N . LYS A 1 272 ? 29.671 -8.480 -14.149 1.00 54.00 272 LYS A N 1
ATOM 2159 C CA . LYS A 1 272 ? 30.290 -9.694 -14.700 1.00 54.00 272 LYS A CA 1
ATOM 2160 C C . LYS A 1 272 ? 31.782 -9.630 -14.372 1.00 54.00 272 LYS A C 1
ATOM 2162 O O . LYS A 1 272 ? 32.448 -8.690 -14.800 1.00 54.00 272 LYS A O 1
ATOM 2167 N N . SER A 1 273 ? 32.245 -10.561 -13.540 1.00 43.53 273 SER A N 1
ATOM 2168 C CA . SER A 1 273 ? 33.670 -10.755 -13.232 1.00 43.53 273 SER A CA 1
ATOM 2169 C C . SER A 1 273 ? 34.361 -11.500 -14.365 1.00 43.53 273 SER A C 1
ATOM 2171 O O . SER A 1 273 ? 33.677 -12.345 -14.989 1.00 43.53 273 SER A O 1
#

Foldseek 3Di:
DDPVVVVVVVVVVVVVCDDDPVPPDDPPDDDPVVVVVVVVVVVVVVPPPDDPVNVVVVVPDDPVRVVVVVVVVVVVVVVVVVVVVVVCVVVVVVVVVVVVVLVVVLVVVLVVVVVVVVVVVVVVCVVVVDDDPDQKDWDDDQWKIKMKGFDKDWAFDPLLVVLLVLLLVVLVVVCVDPVCVVVSVVLVVLSDADPVRHHDPVSLVVLVVVCVVVVDPSSVVSSVSNNVRTDIDTDDIDMWMWTQDPVRDTDTDDSDPVPDDDPPPDDDDPDDD

Secondary structure (DSSP, 8-state):
--HHHHHHHHHHHHHHSPPPGGGS--TTSPPTHHHHHHHHHHHHHTSTT--HHHHHHHTTS-HHHHHHHHHHHHHHHHHHHHHHHHHHHHHHHHHHHHHHHHHHHHHHHHHHHHHHHHHHHHHHHHHH------SEEEEE-SSEEEEEEEEEEEEE-THHHHHHHHHHHHHHHHTTSGGGHHHHHHHHHHH---TTSPPPHHHHHHHHHHHHHH--HHHHHHHHHHHHHEEEEEEEEEEEEEEEPTTS-EEE---SGGGPPPPTT----SS--

Sequence (273 aa):
MNTQTENEAFETFLKSASRPESFKTNPNYPNDTLLEERLSQIHKSDVDNFNETQKAKVLQLSDDELKAELNRRESAKVSARESYKDLVQDTLPKALLNLTALSQLLSEAKRDIFKYFENILELKSQVFGIKEKQQTHTFSTEIGEITIGYRVTDGWDDTASAGIEKVSKFINSLSKNAETAALVDMVFNLLKKDAKGNLKGSRVLELQKLETKFNNAEFSDGVKIIAAAYKPVRSCWFIEAYTILDDGKKVNIPLAMSSADFPAGYEFQFNKS

Radius of gyration: 32.28 Å; chains: 1; bounding box: 94×52×85 Å